Protein 6GEH (pdb70)

Organism: Shewanella frigidimarina (strain NCIMB 400) (NCBI:txid318167)

B-factor: mean 19.92, std 8.51, range [7.96, 66.81]

Secondary structure (DSSP, 8-state):
---EEEEEEEEEEEETTEEEEEEE-GGGTTS-TT-TT-EEEEEEPPTT--------SSTTSPEEEEEEEEEEETTTTEEEEEEE-SS--SHHHHHHHH--TT-EEEEE-PPPP----SS-SEEEEEEETTTHHHHHHHHTTS-TT-EEEEEEEES-GGGGGGSPP-SSPEEEEEE--TTS-HHHHHHHHHHHHHHT-SPPTT-EEEEEEEHHHHHHHHHIIIIIS---GGGEEEEEEEBTTB-HHHHHHHHHHS--

Solvent-accessible surface area: 13125 Å² total; per-residue (Å²): 109,88,52,18,86,1,98,0,38,71,32,76,100,29,4,80,63,0,33,43,1,18,1,8,23,160,92,0,78,119,8,46,59,107,43,83,7,3,76,0,71,0,15,2,15,87,113,91,100,114,104,46,67,117,65,155,112,48,136,104,24,19,42,93,29,56,35,13,1,53,93,14,41,84,127,167,13,70,0,11,1,14,2,18,6,72,73,108,122,17,41,4,3,60,41,0,96,142,3,92,94,48,50,75,6,4,2,24,14,30,12,117,90,123,33,11,123,63,88,55,54,17,1,4,0,0,0,10,7,52,0,1,9,1,0,5,8,0,3,114,149,15,39,67,89,0,100,20,41,3,0,0,3,0,17,14,131,111,0,44,91,12,20,36,164,26,101,100,12,121,59,11,64,31,36,32,76,145,88,36,66,38,126,91,12,32,70,47,2,46,90,41,0,117,133,29,31,135,19,70,82,79,3,8,0,2,0,0,0,4,5,48,3,0,129,30,0,41,87,29,0,51,106,119,31,145,7,70,115,107,9,22,12,10,38,2,70,90,68,82,161,36,71,48,79,62,9,20,136,67,64,138,170,130,98,67

InterPro domains:
  IPR007037 SIP-like, Rossmann fold domain [PF04954] (129-248)
  IPR013113 Siderophore-interacting, FAD-binding [PF08021] (18-119)
  IPR017927 FAD-binding domain, ferredoxin reductase-type [PS51384] (9-127)
  IPR017938 Riboflavin synthase-like beta-barrel [SSF63380] (16-119)
  IPR039261 Ferredoxin-NADP reductase (FNR), nucleotide-binding domain [G3DSA:3.40.50.80] (123-263)
  IPR039374 Siderophore-interacting protein [PTHR30157] (14-250)

CATH classification: 2.40.30.10

Foldseek 3Di:
DDKFKWFFADWDDLDPFKIKTKTADPRLLPPDQLFQLFKKKWFFDDPPDQDADDDDDDDRHTDIAIWGFLHQDNVGSMTMTMATEDPDDDRPNVCRVPDDGGRMIIIGDRDDDQDADQEDAAEEEEEEPRRLRNVQSNQVRHDLNHAEEYEYEYQDPSCVVSHDDHNHYYYDYDHDDPVQDPVNVLVVVVVVVVVCPAGDQQYAYEAEEAPVSQVSVLCCCCPVNNHDPNRYRYDHNHYPPDDPVRVVVVCVVPND

Nearest PDB structures (foldseek):
  6geh-assembly1_A  TM=1.004E+00  e=3.398E-58  Shewanella frigidimarina NCIMB 400
  7xlz-assembly1_A  TM=9.286E-01  e=4.380E-24  Vibrio anguillarum 775
  7xlz-assembly2_B  TM=9.114E-01  e=1.091E-23  Vibrio anguillarum 775
  2gpj-assembly1_A  TM=8.881E-01  e=5.691E-22  Shewanella putrefaciens CN-32
  8c4l-assembly1_B  TM=8.733E-01  e=1.334E-21  Shewanella bicestrii

Structure (mmCIF, N/CA/C/O backbone):
data_6GEH
#
_entry.id   6GEH
#
_cell.length_a   38.098
_cell.length_b   77.753
_cell.length_c   44.917
_cell.angle_alpha   90.00
_cell.angle_beta   109.64
_cell.angle_gamma   90.00
#
_symmetry.space_group_name_H-M   'P 1 21 1'
#
loop_
_entity.id
_entity.type
_entity.pdbx_description
1 polymer 'FAD-binding 9, siderophore-interacting domain protein'
2 non-polymer 'MAGNESIUM ION'
3 non-polymer 'DIMETHYL SULFOXIDE'
4 non-polymer 'FORMIC ACID'
5 non-polymer 'SODIUM ION'
6 non-polymer GLYCEROL
7 non-polymer 'FLAVIN-ADENINE DINUCLEOTIDE'
8 water water
#
loop_
_atom_site.group_PDB
_atom_site.id
_atom_site.type_symbol
_atom_site.label_atom_id
_atom_site.label_alt_id
_atom_site.label_comp_id
_atom_site.label_asym_id
_atom_site.label_entity_id
_atom_site.label_seq_id
_atom_site.pdbx_PDB_ins_code
_atom_site.Cartn_x
_atom_site.Cartn_y
_atom_site.Cartn_z
_atom_site.occupancy
_atom_site.B_iso_or_equiv
_atom_site.auth_seq_id
_atom_site.auth_comp_id
_atom_site.auth_asym_id
_atom_site.auth_atom_id
_atom_site.pdbx_PDB_model_num
ATOM 1 N N . SER A 1 1 ? -18.723 1.511 -19.392 1.00 43.65 9 SER A N 1
ATOM 2 C CA . SER A 1 1 ? -18.361 2.254 -20.594 1.00 42.61 9 SER A CA 1
ATOM 3 C C . SER A 1 1 ? -17.716 1.334 -21.622 1.00 37.66 9 SER A C 1
ATOM 4 O O . SER A 1 1 ? -16.909 0.482 -21.262 1.00 38.64 9 SER A O 1
ATOM 11 N N . PRO A 1 2 ? -18.055 1.508 -22.911 1.00 32.66 10 PRO A N 1
ATOM 12 C CA . PRO A 1 2 ? -17.488 0.615 -23.920 1.00 26.12 10 PRO A CA 1
ATOM 13 C C . PRO A 1 2 ? -16.067 1.013 -24.232 1.00 18.47 10 PRO A C 1
ATOM 14 O O . PRO A 1 2 ? -15.777 2.196 -24.359 1.00 18.91 10 PRO A O 1
ATOM 25 N N . THR A 1 3 ? -15.191 0.034 -24.390 1.00 15.26 11 THR A N 1
ATOM 26 C CA . THR A 1 3 ? -13.864 0.305 -24.889 1.00 12.97 11 THR A CA 1
ATOM 27 C C . THR A 1 3 ? -13.994 0.809 -26.323 1.00 13.27 11 THR A C 1
ATOM 28 O O . THR A 1 3 ? -14.761 0.249 -27.115 1.00 15.40 11 THR A O 1
ATOM 39 N N A ARG A 1 4 ? -13.227 1.852 -26.643 0.55 12.66 12 ARG A N 1
ATOM 40 N N B ARG A 1 4 ? -13.263 1.874 -26.642 0.45 12.47 12 ARG A N 1
ATOM 41 C CA A ARG A 1 4 ? -13.306 2.556 -27.932 0.55 12.56 12 ARG A CA 1
ATOM 42 C CA B ARG A 1 4 ? -13.326 2.504 -27.963 0.45 11.84 12 ARG A CA 1
ATOM 43 C C A ARG A 1 4 ? -12.011 2.439 -28.714 0.55 12.13 12 ARG A C 1
ATOM 44 C C B ARG A 1 4 ? -12.026 2.264 -28.690 0.45 11.79 12 ARG A C 1
ATOM 45 O O A ARG A 1 4 ? -10.941 2.670 -28.153 0.55 12.05 12 ARG A O 1
ATOM 46 O O B ARG A 1 4 ? -10.983 2.140 -28.053 0.45 11.97 12 ARG A O 1
ATOM 87 N N . LEU A 1 5 ? -12.103 2.157 -30.016 1.00 12.69 13 LEU A N 1
ATOM 88 C CA . LEU A 1 5 ? -10.917 2.100 -30.876 1.00 13.34 13 LEU A CA 1
ATOM 89 C C . LEU A 1 5 ? -10.786 3.462 -31.546 1.00 12.90 13 LEU A C 1
ATOM 90 O O . LEU A 1 5 ? -11.707 3.914 -32.223 1.00 15.78 13 LEU A O 1
ATOM 106 N N . THR A 1 6 ? -9.645 4.105 -31.335 1.00 12.39 14 THR A N 1
ATOM 107 C CA . THR A 1 6 ? -9.351 5.410 -31.891 1.00 11.43 14 THR A CA 1
ATOM 108 C C . THR A 1 6 ? -8.088 5.329 -32.744 1.00 11.36 14 THR A C 1
ATOM 109 O O . THR A 1 6 ? -7.375 4.327 -32.731 1.00 12.77 14 THR A O 1
ATOM 120 N N A TYR A 1 7 ? -7.787 6.384 -33.477 0.39 11.63 15 TYR A N 1
ATOM 121 N N B TYR A 1 7 ? -7.832 6.415 -33.470 0.61 11.21 15 TYR A N 1
ATOM 122 C CA A TYR A 1 7 ? -6.500 6.439 -34.140 0.39 12.98 15 TYR A CA 1
ATOM 123 C CA B TYR A 1 7 ? -6.665 6.583 -34.334 0.61 12.35 15 TYR A CA 1
ATOM 124 C C A TYR A 1 7 ? -5.851 7.784 -33.931 0.39 11.94 15 TYR A C 1
ATOM 125 C C B TYR A 1 7 ? -5.867 7.808 -33.862 0.61 11.45 15 TYR A C 1
ATOM 126 O O A TYR A 1 7 ? -6.512 8.819 -33.824 0.39 11.68 15 TYR A O 1
ATOM 127 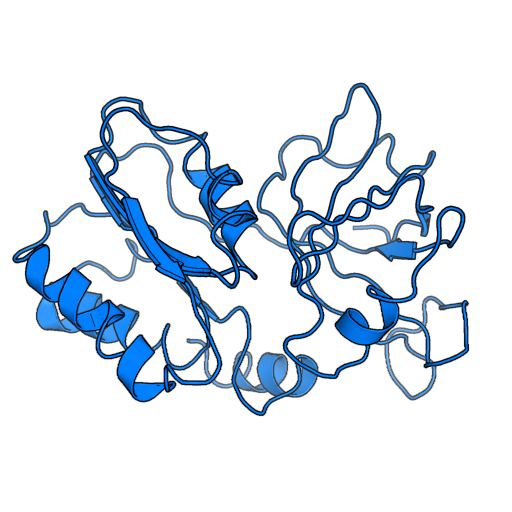O O B TYR A 1 7 ? -6.466 8.814 -33.488 0.61 11.71 15 TYR A O 1
ATOM 162 N N . ILE A 1 8 ? -4.532 7.752 -33.898 1.00 11.69 16 ILE A N 1
ATOM 163 C CA . ILE A 1 8 ? -3.759 8.954 -33.659 1.00 11.41 16 ILE A CA 1
ATOM 164 C C . ILE A 1 8 ? -3.812 9.812 -34.922 1.00 12.36 16 ILE A C 1
ATOM 165 O O . ILE A 1 8 ? -3.327 9.407 -35.985 1.00 14.20 16 ILE A O 1
ATOM 182 N N . SER A 1 9 ? -4.384 11.001 -34.815 1.00 12.66 17 SER A N 1
ATOM 183 C CA . SER A 1 9 ? -4.435 11.910 -35.953 1.00 13.13 17 SER A CA 1
ATOM 184 C C . SER A 1 9 ? -3.352 12.987 -35.880 1.00 12.61 17 SER A C 1
ATOM 185 O O . SER A 1 9 ? -3.033 13.583 -36.897 1.00 13.85 17 SER A O 1
ATOM 193 N N . ASP A 1 10 ? -2.770 13.251 -34.722 1.00 12.30 18 ASP A N 1
ATOM 194 C CA . ASP A 1 10 ? -1.657 14.196 -34.644 1.00 11.66 18 ASP A CA 1
ATOM 195 C C . ASP A 1 10 ? -0.857 13.949 -33.385 1.00 11.08 18 ASP A C 1
ATOM 196 O O . ASP A 1 10 ? -1.369 13.375 -32.419 1.00 11.24 18 ASP A O 1
ATOM 205 N N . ILE A 1 11 ? 0.391 14.387 -33.418 1.00 10.27 19 ILE A N 1
ATOM 206 C CA . ILE A 1 11 ? 1.278 14.339 -32.277 1.00 10.29 19 ILE A CA 1
ATOM 207 C C . ILE A 1 11 ? 2.057 15.636 -32.217 1.00 10.08 19 ILE A C 1
ATOM 208 O O . ILE A 1 11 ? 2.580 16.080 -33.230 1.00 10.57 19 ILE A O 1
ATOM 224 N N . ILE A 1 12 ? 2.144 16.243 -31.043 1.00 10.15 20 ILE A N 1
ATOM 225 C CA . ILE A 1 12 ? 2.854 17.493 -30.863 1.00 10.69 20 ILE A CA 1
ATOM 226 C C . ILE A 1 12 ? 3.675 17.439 -29.591 1.00 10.84 20 ILE A C 1
ATOM 227 O O . ILE A 1 12 ? 3.161 17.069 -28.537 1.00 12.27 20 ILE A O 1
ATOM 243 N N A GLU A 1 13 ? 4.940 17.833 -29.666 0.43 11.00 21 GLU A N 1
ATOM 244 N N B GLU A 1 13 ? 4.942 17.813 -29.678 0.57 11.06 21 GLU A N 1
ATOM 245 C CA A GLU A 1 13 ? 5.777 17.920 -28.471 0.43 12.37 21 GLU A CA 1
ATOM 246 C CA B GLU A 1 13 ? 5.727 17.978 -28.472 0.57 12.88 21 GLU A CA 1
ATOM 247 C C A GLU A 1 13 ? 5.525 19.248 -27.736 0.43 13.04 21 GLU A C 1
ATOM 248 C C B GLU A 1 13 ? 5.325 19.275 -27.799 0.57 12.36 21 GLU A C 1
ATOM 249 O O A GLU A 1 13 ? 5.829 20.325 -28.250 0.43 14.47 21 GLU A O 1
ATOM 250 O O B GLU A 1 13 ? 5.310 20.345 -28.417 0.57 12.09 21 GLU A O 1
ATOM 273 N N . ILE A 1 14 ? 4.969 19.167 -26.529 1.00 12.47 22 ILE A N 1
ATOM 274 C CA . ILE A 1 14 ? 4.639 20.344 -25.737 1.00 13.08 22 ILE A CA 1
ATOM 275 C C . ILE A 1 14 ? 5.864 20.861 -25.007 1.00 13.59 22 ILE A C 1
ATOM 276 O O . ILE A 1 14 ? 6.047 22.069 -24.821 1.00 13.99 22 ILE A O 1
ATOM 293 N N . SER A 1 15 ? 6.705 19.931 -24.581 1.00 12.88 23 SER A N 1
ATOM 294 C CA . SER A 1 15 ? 7.970 20.275 -23.933 1.00 13.41 23 SER A CA 1
ATOM 295 C C . SER A 1 15 ? 8.887 19.099 -24.200 1.00 13.60 23 SER A C 1
ATOM 296 O O . SER A 1 15 ? 8.457 18.067 -24.716 1.00 14.84 23 SER A O 1
ATOM 304 N N . PRO A 1 16 ? 10.152 19.212 -23.784 1.00 14.70 24 PRO A N 1
ATOM 305 C CA . PRO A 1 16 ? 11.045 18.059 -23.957 1.00 15.71 24 PRO A CA 1
ATOM 306 C C . PRO A 1 16 ? 10.631 16.831 -23.131 1.00 15.92 24 PRO A C 1
ATOM 307 O O . PRO A 1 16 ? 11.186 15.747 -23.321 1.00 17.27 24 PRO A O 1
ATOM 318 N N . TYR A 1 17 ? 9.640 16.991 -22.251 1.00 13.54 25 TYR A N 1
ATOM 319 C CA . TYR A 1 17 ? 9.186 15.907 -21.381 1.00 12.96 25 TYR A CA 1
ATOM 320 C C . TYR A 1 17 ? 7.678 15.650 -21.480 1.00 12.25 25 TYR A C 1
ATOM 321 O O . TYR A 1 17 ? 7.105 14.996 -20.587 1.00 11.91 25 TYR A O 1
ATOM 339 N N . LEU A 1 18 ? 7.011 16.157 -22.508 1.00 11.44 26 LEU A N 1
ATOM 340 C CA . LEU A 1 18 ? 5.546 16.047 -22.559 1.00 10.70 26 LEU A CA 1
ATOM 341 C C . LEU A 1 18 ? 5.128 15.968 -24.036 1.00 10.78 26 LEU A C 1
ATOM 342 O O . LEU A 1 18 ? 5.406 16.891 -24.804 1.00 12.21 26 LEU A O 1
ATOM 358 N N . ARG A 1 19 ? 4.456 14.872 -24.403 1.00 10.85 27 ARG A N 1
ATOM 359 C CA . ARG A 1 19 ? 4.049 14.611 -25.774 1.00 11.21 27 ARG A CA 1
ATOM 360 C C . ARG A 1 19 ? 2.535 14.513 -25.825 1.00 10.66 27 ARG A C 1
ATOM 361 O O . ARG A 1 19 ? 1.929 13.693 -25.131 1.00 11.28 27 ARG A O 1
ATOM 382 N N . ARG A 1 20 ? 1.919 15.368 -26.640 1.00 10.35 28 ARG A N 1
ATOM 383 C CA . ARG A 1 20 ? 0.477 15.369 -26.827 1.00 9.98 28 ARG A CA 1
ATOM 384 C C . ARG A 1 20 ? 0.097 14.472 -27.994 1.00 10.35 28 ARG A C 1
ATOM 385 O O . ARG A 1 20 ? 0.591 14.637 -29.122 1.00 11.16 28 ARG A O 1
ATOM 406 N N A LEU A 1 21 ? -0.806 13.540 -27.712 0.59 10.04 29 LEU A N 1
ATOM 407 N N B LEU A 1 21 ? -0.769 13.499 -27.721 0.41 10.25 29 LEU A N 1
ATOM 408 C CA A LEU A 1 21 ? -1.416 12.708 -28.734 0.59 10.18 29 LEU A CA 1
ATOM 409 C CA B LEU A 1 21 ? -1.388 12.697 -28.772 0.41 10.47 29 LEU A CA 1
ATOM 410 C C A LEU A 1 21 ? -2.844 13.143 -28.946 0.59 10.39 29 LEU A C 1
ATOM 411 C C B LEU A 1 21 ? -2.819 13.149 -28.953 0.41 10.25 29 LEU A C 1
ATOM 412 O O A LEU A 1 21 ? -3.597 13.292 -27.983 0.59 11.45 29 LEU A O 1
ATOM 413 O O B LEU A 1 21 ? -3.549 13.310 -27.978 0.41 10.39 29 LEU A O 1
ATOM 444 N N . VAL A 1 22 ? -3.208 13.335 -30.204 1.00 10.33 30 VAL A N 1
ATOM 445 C CA . VAL A 1 22 ? -4.574 13.670 -30.565 1.00 10.87 30 VAL A CA 1
ATOM 446 C C . VAL A 1 22 ? -5.208 12.430 -31.185 1.00 10.75 30 VAL A C 1
ATOM 447 O O . VAL A 1 22 ? -4.694 11.898 -32.169 1.00 11.62 30 VAL A O 1
ATOM 460 N N . LEU A 1 23 ? -6.294 11.962 -30.581 1.00 10.58 31 LEU A N 1
ATOM 461 C CA . LEU A 1 23 ? -6.996 10.769 -31.019 1.00 10.25 31 LEU A CA 1
ATOM 462 C C . LEU A 1 23 ? -8.270 11.158 -31.732 1.00 10.32 31 LEU A C 1
ATOM 463 O O . LEU A 1 23 ? -8.961 12.096 -31.326 1.00 11.11 31 LEU A O 1
ATOM 479 N N A SER A 1 24 ? -8.554 10.427 -32.807 0.69 12.02 32 SER A N 1
ATOM 480 N N B SER A 1 24 ? -8.608 10.402 -32.762 0.31 11.16 32 SER A N 1
ATOM 481 C CA A SER A 1 24 ? -9.699 10.690 -33.674 0.69 12.26 32 SER A CA 1
ATOM 482 C CA B SER A 1 24 ? -9.791 10.691 -33.544 0.31 11.46 32 SER A CA 1
ATOM 483 C C A SER A 1 24 ? -10.430 9.391 -33.970 0.69 11.16 32 SER A C 1
ATOM 484 C C B SER A 1 24 ? -10.502 9.394 -33.852 0.31 11.35 32 SER A C 1
ATOM 485 O O A SER A 1 24 ? -9.933 8.307 -33.677 0.69 12.06 32 SER A O 1
ATOM 486 O O B SER A 1 24 ? -10.068 8.320 -33.436 0.31 12.04 32 SER A O 1
ATOM 501 N N . GLY A 1 25 ? -11.607 9.508 -34.569 1.00 11.46 33 GLY A N 1
ATOM 502 C CA . GLY A 1 25 ? -12.308 8.349 -35.064 1.00 11.60 33 GLY A CA 1
ATOM 503 C C . GLY A 1 25 ? -13.782 8.405 -34.796 1.00 11.00 33 GLY A C 1
ATOM 504 O O . GLY A 1 25 ? -14.244 9.097 -33.890 1.00 11.06 33 GLY A O 1
ATOM 509 N N A GLU A 1 26 ? -14.531 7.646 -35.586 0.44 10.88 34 GLU A N 1
ATOM 510 N N B GLU A 1 26 ? -14.541 7.654 -35.585 0.56 10.38 34 GLU A N 1
ATOM 511 C CA A GLU A 1 26 ? -15.969 7.583 -35.419 0.44 11.42 34 GLU A CA 1
ATOM 512 C CA B GLU A 1 26 ? -15.982 7.631 -35.422 0.56 11.23 34 GLU A CA 1
ATOM 513 C C A GLU A 1 26 ? -16.354 7.199 -34.009 0.44 11.18 34 GLU A C 1
ATOM 514 C C B GLU A 1 26 ? -16.409 7.117 -34.052 0.56 11.42 34 GLU A C 1
ATOM 515 O O A GLU A 1 26 ? -17.363 7.683 -33.494 0.44 11.16 34 GLU A O 1
ATOM 516 O O B GLU A 1 26 ? -17.507 7.436 -33.601 0.56 12.19 34 GLU A O 1
ATOM 539 N N . GLN A 1 27 ? -15.557 6.331 -33.391 1.00 11.70 35 GLN A N 1
ATOM 540 C CA . GLN A 1 27 ? -15.867 5.819 -32.062 1.00 13.65 35 GLN A CA 1
ATOM 541 C C . GLN A 1 27 ? -15.836 6.896 -30.986 1.00 12.71 35 GLN A C 1
ATOM 542 O O . GLN A 1 27 ? -16.316 6.671 -29.886 1.00 15.13 35 GLN A O 1
ATOM 556 N N . LEU A 1 28 ? -15.264 8.052 -31.296 1.00 10.75 36 LEU A N 1
ATOM 557 C CA . LEU A 1 28 ? -15.298 9.170 -30.370 1.00 10.22 36 LEU A CA 1
ATOM 558 C C . LEU A 1 28 ? -16.485 10.100 -30.567 1.00 10.87 36 LEU A C 1
ATOM 559 O O . LEU A 1 28 ? -16.661 11.024 -29.773 1.00 11.77 36 LEU A O 1
ATOM 575 N N . ALA A 1 29 ? -17.299 9.857 -31.592 1.00 11.60 37 ALA A N 1
ATOM 576 C CA . ALA A 1 29 ? -18.367 10.795 -31.908 1.00 13.87 37 ALA A CA 1
ATOM 577 C C . ALA A 1 29 ? -19.318 10.973 -30.746 1.00 14.79 37 ALA A C 1
ATOM 578 O O . ALA A 1 29 ? -19.824 12.073 -30.532 1.00 17.74 37 ALA A O 1
ATOM 585 N N . ASN A 1 30 ? -19.566 9.900 -30.001 1.00 13.95 38 ASN A N 1
ATOM 586 C CA . ASN A 1 30 ? -20.468 9.986 -28.849 1.00 14.79 38 ASN A CA 1
ATOM 587 C C . ASN A 1 30 ? -19.735 9.974 -27.502 1.00 14.80 38 ASN A C 1
ATOM 588 O O . ASN A 1 30 ? -20.321 9.662 -26.462 1.00 16.81 38 ASN A O 1
ATOM 599 N N . PHE A 1 31 ? -18.462 10.342 -27.513 1.00 13.75 39 PHE A N 1
ATOM 600 C CA . PHE A 1 31 ? -17.714 10.436 -26.270 1.00 14.43 39 PHE A CA 1
ATOM 601 C C . PHE A 1 31 ? -18.343 11.529 -25.403 1.00 15.95 39 PHE A C 1
ATOM 602 O O . PHE A 1 31 ? -18.782 12.539 -25.917 1.00 17.26 39 PHE A O 1
ATOM 619 N N . PRO A 1 32 ? -18.404 11.328 -24.080 1.00 15.74 40 PRO A N 1
ATOM 620 C CA . PRO A 1 32 ? -19.057 12.349 -23.242 1.00 17.36 40 PRO A CA 1
ATOM 621 C C . PRO A 1 32 ? -18.387 13.734 -23.356 1.00 19.95 40 PRO A C 1
ATOM 622 O O . PRO A 1 32 ? -17.173 13.818 -23.384 1.00 19.91 40 PRO A O 1
ATOM 633 N N . ALA A 1 33 ? -19.161 14.816 -23.434 1.00 22.11 41 ALA A N 1
ATOM 634 C CA . ALA A 1 33 ? -18.583 16.129 -23.746 1.00 22.84 41 ALA A CA 1
ATOM 635 C C . ALA A 1 33 ? -18.205 16.978 -22.522 1.00 23.18 41 ALA A C 1
ATOM 636 O O . ALA A 1 33 ? -17.700 18.098 -22.669 1.00 27.11 41 ALA A O 1
ATOM 643 N N . ASP A 1 34 ? -18.435 16.446 -21.325 1.00 18.86 42 ASP A N 1
ATOM 644 C CA . ASP A 1 34 ? -18.261 17.197 -20.094 1.00 18.71 42 ASP A CA 1
ATOM 645 C C . ASP A 1 34 ? -17.163 16.647 -19.174 1.00 17.27 42 ASP A C 1
ATOM 646 O O . ASP A 1 34 ? -17.234 16.848 -17.968 1.00 19.03 42 ASP A O 1
ATOM 655 N N . GLN A 1 35 ? -16.145 15.994 -19.736 1.00 15.69 43 GLN A N 1
ATOM 656 C CA . GLN A 1 35 ? -15.185 15.222 -18.940 1.00 15.53 43 GLN A CA 1
ATOM 657 C C . GLN A 1 35 ? -13.717 15.700 -18.989 1.00 15.71 43 GLN A C 1
ATOM 658 O O . GLN A 1 35 ? -12.797 14.953 -18.691 1.00 14.48 43 GLN A O 1
ATOM 672 N N A GLN A 1 36 ? -13.519 16.970 -19.310 0.55 16.16 44 GLN A N 1
ATOM 673 N N B GLN A 1 36 ? -13.473 16.945 -19.362 0.45 15.91 44 GLN A N 1
ATOM 674 C CA A GLN A 1 36 ? -12.201 17.578 -19.193 0.55 16.05 44 GLN A CA 1
ATOM 675 C CA B GLN A 1 36 ? -12.091 17.409 -19.370 0.45 15.53 44 GLN A CA 1
ATOM 676 C C A GLN A 1 36 ? -11.623 17.313 -17.796 0.55 13.17 44 GLN A C 1
ATOM 677 C C B GLN A 1 36 ? -11.547 17.462 -17.919 0.45 14.50 44 GLN A C 1
ATOM 678 O O A GLN A 1 36 ? -12.321 17.491 -16.799 0.55 11.48 44 GLN A O 1
ATOM 679 O O B GLN A 1 36 ? -12.201 17.984 -17.019 0.45 15.12 44 GLN A O 1
ATOM 706 N N . GLY A 1 37 ? -10.370 16.862 -17.723 1.00 12.51 45 GLY A N 1
ATOM 707 C CA . GLY A 1 37 ? -9.753 16.612 -16.421 1.00 12.64 45 GLY A CA 1
ATOM 708 C C . GLY A 1 37 ? -10.036 15.226 -15.856 1.00 11.12 45 GLY A C 1
ATOM 709 O O . GLY A 1 37 ? -9.370 14.801 -14.925 1.00 12.71 45 GLY A O 1
ATOM 714 N N . ALA A 1 38 ? -11.039 14.528 -16.413 1.00 11.24 46 ALA A N 1
ATOM 715 C CA . ALA A 1 38 ? -11.265 13.120 -16.079 1.00 10.70 46 ALA A CA 1
ATOM 716 C C . ALA A 1 38 ? -10.172 12.283 -16.734 1.00 9.69 46 ALA A C 1
ATOM 717 O O . ALA A 1 38 ? -9.432 12.777 -17.587 1.00 11.29 46 ALA A O 1
ATOM 724 N N . TYR A 1 39 ? -10.092 11.012 -16.362 1.00 11.09 47 TYR A N 1
ATOM 725 C CA . TYR A 1 39 ? -9.097 10.142 -16.945 1.00 11.16 47 TYR A CA 1
ATOM 726 C C . TYR A 1 39 ? -9.739 9.047 -17.768 1.00 10.24 47 TYR A C 1
ATOM 727 O O . TYR A 1 39 ? -10.890 8.667 -17.551 1.00 11.62 47 TYR A O 1
ATOM 745 N N . VAL A 1 40 ? -8.953 8.554 -18.719 1.00 9.85 48 VAL A N 1
ATOM 746 C CA . VAL A 1 40 ? -9.245 7.329 -19.433 1.00 10.36 48 VAL A CA 1
ATOM 747 C C . VAL A 1 40 ? -8.140 6.312 -19.182 1.00 10.03 48 VAL A C 1
ATOM 748 O O . VAL A 1 40 ? -7.014 6.668 -18.818 1.00 11.25 48 VAL A O 1
ATOM 761 N N A LYS A 1 41 ? -8.479 5.040 -19.362 0.91 11.33 49 LYS A N 1
ATOM 762 N N B LYS A 1 41 ? -8.467 5.042 -19.413 0.09 10.75 49 LYS A N 1
ATOM 763 C CA A LYS A 1 41 ? -7.479 3.977 -19.372 0.91 12.33 49 LYS A CA 1
ATOM 764 C CA B LYS A 1 41 ? -7.493 3.955 -19.354 0.09 11.43 49 LYS A CA 1
ATOM 765 C C A LYS A 1 41 ? -7.062 3.719 -20.807 0.91 12.48 49 LYS A C 1
ATOM 766 C C B LYS A 1 41 ? -7.036 3.565 -20.757 0.09 11.41 49 LYS A C 1
ATOM 767 O O A LYS A 1 41 ? -7.904 3.496 -21.675 0.91 13.60 49 LYS A O 1
ATOM 768 O O B LYS A 1 41 ? -7.806 3.003 -21.534 0.09 11.36 49 LYS A O 1
ATOM 805 N N . VAL A 1 42 ? -5.773 3.839 -21.062 1.00 11.79 50 VAL A N 1
ATOM 806 C CA . VAL A 1 42 ? -5.222 3.572 -22.376 1.00 11.09 50 VAL A CA 1
ATOM 807 C C . VAL A 1 42 ? -4.635 2.163 -22.377 1.00 10.77 50 VAL A C 1
ATOM 808 O O . VAL A 1 42 ? -3.839 1.835 -21.496 1.00 11.93 50 VAL A O 1
ATOM 821 N N . LEU A 1 43 ? -5.062 1.335 -23.330 1.00 11.44 51 LEU A N 1
ATOM 822 C CA . LEU A 1 43 ? -4.495 0.013 -23.484 1.00 11.71 51 LEU A CA 1
ATOM 823 C C . LEU A 1 43 ? -3.183 0.140 -24.239 1.00 11.79 51 LEU A C 1
ATOM 824 O O . LEU A 1 43 ? -3.130 0.781 -25.281 1.00 13.12 51 LEU A O 1
ATOM 840 N N . ILE A 1 44 ? -2.139 -0.491 -23.724 1.00 13.11 52 ILE A N 1
ATOM 841 C CA . ILE A 1 44 ? -0.796 -0.398 -24.283 1.00 12.78 52 ILE A CA 1
ATOM 842 C C . ILE A 1 44 ? -0.408 -1.764 -24.811 1.00 13.45 52 ILE A C 1
ATOM 843 O O . ILE A 1 44 ? -0.491 -2.733 -24.081 1.00 15.09 52 ILE A O 1
ATOM 859 N N . PRO A 1 45 ? 0.014 -1.853 -26.078 1.00 13.94 53 PRO A N 1
ATOM 860 C CA . PRO A 1 45 ? 0.433 -3.163 -26.592 1.00 15.25 53 PRO A CA 1
ATOM 861 C C . PRO A 1 45 ? 1.740 -3.631 -25.958 1.00 16.75 53 PRO A C 1
ATOM 862 O O . PRO A 1 45 ? 2.498 -2.829 -25.401 1.00 17.01 53 PRO A O 1
ATOM 873 N N A GLN A 1 46 ? 2.008 -4.927 -26.039 0.52 17.35 54 GLN A N 1
ATOM 874 N N B GLN A 1 46 ? 2.006 -4.928 -26.039 0.48 17.59 54 GLN A N 1
ATOM 875 C CA A GLN A 1 46 ? 3.314 -5.432 -25.640 0.52 19.43 54 GLN A CA 1
ATOM 876 C CA B GLN A 1 46 ? 3.318 -5.432 -25.663 0.48 19.91 54 GLN A CA 1
ATOM 877 C C A GLN A 1 46 ? 4.391 -4.750 -26.485 0.52 21.06 54 GLN A C 1
ATOM 878 C C B GLN A 1 46 ? 4.380 -4.694 -26.477 0.48 21.75 54 GLN A C 1
ATOM 879 O O A GLN A 1 46 ? 4.153 -4.445 -27.653 0.52 22.08 54 GLN A O 1
ATOM 880 O O B GLN A 1 46 ? 4.117 -4.291 -27.611 0.48 22.71 54 GLN A O 1
ATOM 907 N N . PRO A 1 47 ? 5.578 -4.496 -25.901 1.00 24.29 55 PRO A N 1
ATOM 908 C CA . PRO A 1 47 ? 6.646 -3.815 -26.641 1.00 28.44 55 PRO A CA 1
ATOM 909 C C . PRO A 1 47 ? 6.923 -4.458 -27.997 1.00 31.06 55 PRO A C 1
ATOM 910 O O . PRO A 1 47 ? 7.091 -5.674 -28.096 1.00 31.53 55 PRO A O 1
ATOM 921 N N . GLY A 1 48 ? 6.920 -3.641 -29.043 1.00 32.42 56 GLY A N 1
ATOM 922 C CA . GLY A 1 48 ? 7.198 -4.125 -30.381 1.00 33.41 56 GLY A CA 1
ATOM 923 C C . GLY A 1 48 ? 5.992 -4.743 -31.064 1.00 33.12 56 GLY A C 1
ATOM 924 O O . GLY A 1 48 ? 6.095 -5.178 -32.210 1.00 34.10 56 GLY A O 1
ATOM 928 N N . GLU A 1 49 ? 4.859 -4.797 -30.360 1.00 31.95 57 GLU A N 1
ATOM 929 C CA . GLU A 1 49 ? 3.598 -5.223 -30.959 1.00 31.79 57 GLU A CA 1
ATOM 930 C C . GLU A 1 49 ? 2.722 -4.002 -31.122 1.00 28.40 57 GLU A C 1
ATOM 931 O O . GLU A 1 49 ? 3.002 -2.948 -30.542 1.00 27.66 57 GLU A O 1
ATOM 943 N N . THR A 1 50 ? 1.665 -4.141 -31.916 1.00 26.33 58 THR A N 1
ATOM 944 C CA . THR A 1 50 ? 0.757 -3.030 -32.161 1.00 25.55 58 THR A CA 1
ATOM 945 C C . THR A 1 50 ? -0.682 -3.340 -31.767 1.00 23.16 58 THR A C 1
ATOM 946 O O . THR A 1 50 ? -1.466 -2.421 -31.588 1.00 23.55 58 THR A O 1
ATOM 957 N N . THR A 1 51 ? -1.036 -4.611 -31.595 1.00 20.82 59 THR A N 1
ATOM 958 C CA . THR A 1 51 ? -2.431 -4.971 -31.353 1.00 20.27 59 THR A CA 1
ATOM 959 C C . THR A 1 51 ? -2.708 -5.116 -29.864 1.00 15.82 59 THR A C 1
ATOM 960 O O . THR A 1 51 ? -1.792 -5.374 -29.080 1.00 18.03 59 THR A O 1
ATOM 971 N N . VAL A 1 52 ? -3.974 -4.949 -29.493 1.00 13.48 60 VAL A N 1
ATOM 972 C CA . VAL A 1 52 ? -4.462 -5.301 -28.172 1.00 12.90 60 VAL A CA 1
ATOM 973 C C . VAL A 1 52 ? -5.807 -6.000 -28.353 1.00 12.59 60 VAL A C 1
ATOM 974 O O . VAL A 1 52 ? -6.479 -5.808 -29.375 1.00 13.80 60 VAL A O 1
ATOM 987 N N . ASN A 1 53 ? -6.213 -6.783 -27.361 1.00 12.43 61 ASN A N 1
ATOM 988 C CA . ASN A 1 53 ? -7.486 -7.468 -27.411 1.00 11.82 61 ASN A CA 1
ATOM 989 C C . ASN A 1 53 ? -8.336 -7.096 -26.196 1.00 11.90 61 ASN A C 1
ATOM 990 O O . ASN A 1 53 ? -7.945 -6.252 -25.398 1.00 12.89 61 ASN A O 1
ATOM 1001 N N . MET A 1 54 ? -9.513 -7.707 -26.091 1.00 11.17 62 MET A N 1
ATOM 1002 C CA . MET A 1 54 ? -10.476 -7.393 -25.033 1.00 12.36 62 MET A CA 1
ATOM 1003 C C . MET A 1 54 ? -10.357 -8.312 -23.812 1.00 11.84 62 MET A C 1
ATOM 1004 O O . MET A 1 54 ? -11.196 -8.241 -22.897 1.00 12.89 62 MET A O 1
ATOM 1018 N N . THR A 1 55 ? -9.335 -9.163 -23.765 1.00 11.56 63 THR A N 1
ATOM 1019 C CA . THR A 1 55 ? -9.156 -10.050 -22.627 1.00 11.55 63 THR A CA 1
ATOM 1020 C C . THR A 1 55 ? -8.961 -9.228 -21.349 1.00 13.24 63 THR A C 1
ATOM 1021 O O . THR A 1 55 ? -8.252 -8.217 -21.338 1.00 13.34 63 THR A O 1
ATOM 1032 N N . LEU A 1 56 ? -9.593 -9.663 -20.264 1.00 14.14 64 LEU A N 1
ATOM 1033 C CA . LEU A 1 56 ? -9.579 -8.880 -19.024 1.00 15.21 64 LEU A CA 1
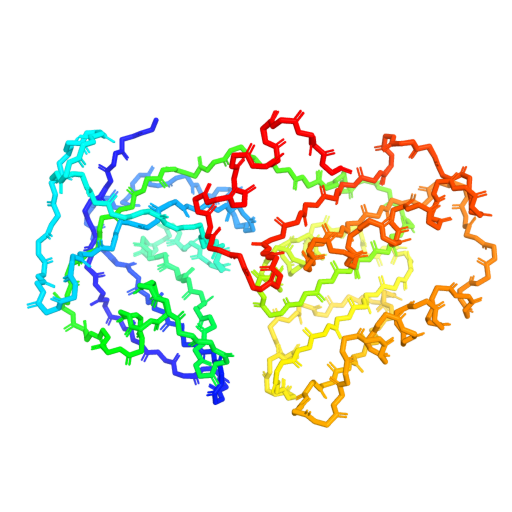ATOM 1034 C C . LEU A 1 56 ? -8.380 -9.147 -18.136 1.00 17.59 64 LEU A C 1
ATOM 1035 O O . LEU A 1 56 ? -7.827 -8.220 -17.540 1.00 19.52 64 LEU A O 1
ATOM 1051 N N . THR A 1 57 ? -7.994 -10.412 -18.029 1.00 18.51 65 THR A N 1
ATOM 1052 C CA . THR A 1 57 ? -6.959 -10.811 -17.075 1.00 19.70 65 THR A CA 1
ATOM 1053 C C . THR A 1 57 ? -6.077 -11.875 -17.695 1.00 19.29 65 THR A C 1
ATOM 1054 O O . THR A 1 57 ? -6.417 -12.462 -18.718 1.00 20.02 65 THR A O 1
ATOM 1065 N N . GLY A 1 58 ? -4.943 -12.134 -17.063 1.00 19.54 66 GLY A N 1
ATOM 1066 C CA . GLY A 1 58 ? -4.064 -13.183 -17.520 1.00 18.88 66 GLY A CA 1
ATOM 1067 C C . GLY A 1 58 ? -3.074 -12.669 -18.542 1.00 17.92 66 GLY A C 1
ATOM 1068 O O . GLY A 1 58 ? -3.069 -11.485 -18.872 1.00 19.54 66 GLY A O 1
ATOM 1072 N N . PRO A 1 59 ? -2.226 -13.563 -19.049 1.00 17.34 67 PRO A N 1
ATOM 1073 C CA . PRO A 1 59 ? -1.077 -13.154 -19.863 1.00 18.73 67 PRO A CA 1
ATOM 1074 C C . PRO A 1 59 ? -1.419 -12.485 -21.185 1.00 18.38 67 PRO A C 1
ATOM 1075 O O . PRO A 1 59 ? -0.569 -11.801 -21.763 1.00 18.98 67 PRO A O 1
ATOM 1086 N N . ASN A 1 60 ? -2.644 -12.647 -21.654 1.00 15.42 68 ASN A N 1
ATOM 1087 C CA . ASN A 1 60 ? -3.013 -12.030 -22.923 1.00 15.05 68 ASN A CA 1
ATOM 1088 C C . ASN A 1 60 ? -3.792 -10.730 -22.823 1.00 14.31 68 ASN A C 1
ATOM 1089 O O . ASN A 1 60 ? -4.115 -10.131 -23.846 1.00 14.41 68 ASN A O 1
ATOM 1100 N N . ALA A 1 61 ? -4.056 -10.277 -21.602 1.00 14.33 69 ALA A N 1
ATOM 1101 C CA . ALA A 1 61 ? -4.665 -8.969 -21.391 1.00 14.86 69 ALA A CA 1
ATOM 1102 C C . ALA A 1 61 ? -3.657 -7.845 -21.627 1.00 14.59 69 ALA A C 1
ATOM 1103 O O . ALA A 1 61 ? -2.471 -7.967 -21.328 1.00 16.85 69 ALA A O 1
ATOM 1110 N N . ALA A 1 62 ? -4.145 -6.737 -22.171 1.00 14.43 70 ALA A N 1
ATOM 1111 C CA . ALA A 1 62 ? -3.290 -5.588 -22.412 1.00 14.54 70 ALA A CA 1
ATOM 1112 C C . ALA A 1 62 ? -2.998 -4.841 -21.105 1.00 13.20 70 ALA A C 1
ATOM 1113 O O . ALA A 1 62 ? -3.850 -4.717 -20.239 1.00 14.27 70 ALA A O 1
ATOM 1120 N N . ILE A 1 63 ? -1.780 -4.336 -20.999 1.00 13.68 71 ILE A N 1
ATOM 1121 C CA . ILE A 1 63 ? -1.415 -3.334 -20.009 1.00 14.45 71 ILE A CA 1
ATOM 1122 C C . ILE A 1 63 ? -2.354 -2.131 -20.143 1.00 13.39 71 ILE A C 1
ATOM 1123 O O . ILE A 1 63 ? -2.707 -1.747 -21.266 1.00 13.49 71 ILE A O 1
ATOM 1139 N N A LYS A 1 64 ? -2.754 -1.547 -19.015 0.57 12.93 72 LYS A N 1
ATOM 1140 N N B LYS A 1 64 ? -2.758 -1.556 -19.010 0.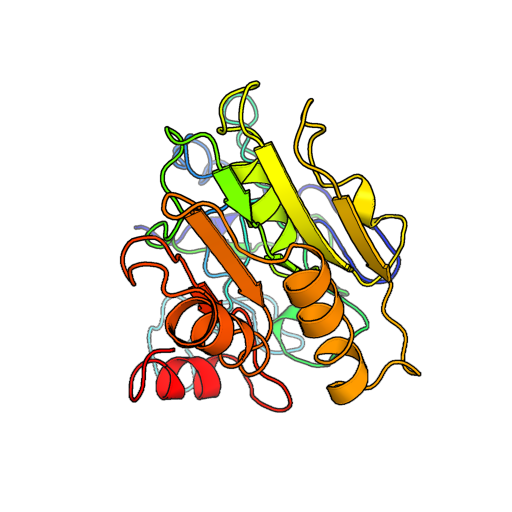43 12.81 72 LYS A N 1
ATOM 1141 C CA A LYS A 1 64 ? -3.592 -0.344 -19.009 0.57 14.58 72 LYS A CA 1
ATOM 1142 C CA B LYS A 1 64 ? -3.606 -0.359 -18.983 0.43 13.76 72 LYS A CA 1
ATOM 1143 C C A LYS A 1 64 ? -2.973 0.704 -18.099 0.57 13.55 72 LYS A C 1
ATOM 1144 C C B LYS A 1 64 ? -2.975 0.704 -18.090 0.43 13.12 72 LYS A C 1
ATOM 1145 O O A LYS A 1 64 ? -2.434 0.376 -17.041 0.57 14.68 72 LYS A O 1
ATOM 1146 O O B LYS A 1 64 ? -2.425 0.386 -17.036 0.43 14.08 72 LYS A O 1
ATOM 1183 N N . ARG A 1 65 ? -3.066 1.964 -18.512 1.00 12.21 73 ARG A N 1
ATOM 1184 C CA . ARG A 1 65 ? -2.562 3.074 -17.726 1.00 12.30 73 ARG A CA 1
ATOM 1185 C C . ARG A 1 65 ? -3.498 4.272 -17.843 1.00 11.39 73 ARG A C 1
ATOM 1186 O O . ARG A 1 65 ? -4.111 4.490 -18.875 1.00 12.55 73 ARG A O 1
ATOM 1208 N N . SER A 1 66 ? -3.556 5.074 -16.790 1.00 10.52 74 SER A N 1
ATOM 1209 C CA . SER A 1 66 ? -4.472 6.224 -16.731 1.00 10.81 74 SER A CA 1
ATOM 1210 C C . SER A 1 66 ? -3.833 7.497 -17.264 1.00 9.20 74 SER A C 1
ATOM 1211 O O . SER A 1 66 ? -2.711 7.841 -16.878 1.00 10.19 74 SER A O 1
ATOM 1219 N N . TYR A 1 67 ? -4.575 8.191 -18.137 1.00 9.63 75 TYR A N 1
ATOM 1220 C CA . TYR A 1 67 ? -4.166 9.469 -18.703 1.00 9.33 75 TYR A CA 1
ATOM 1221 C C . TYR A 1 67 ? -5.344 10.431 -18.683 1.00 8.46 75 TYR A C 1
ATOM 1222 O O . TYR A 1 67 ? -6.497 10.029 -18.834 1.00 9.19 75 TYR A O 1
ATOM 1240 N N . THR A 1 68 ? -5.043 11.710 -18.506 1.00 8.62 76 THR A N 1
ATOM 1241 C CA . THR A 1 68 ? -6.041 12.755 -18.332 1.00 7.96 76 THR A CA 1
ATOM 1242 C C . THR A 1 68 ? -6.492 13.364 -19.653 1.00 8.54 76 THR A C 1
ATOM 1243 O O . THR A 1 68 ? -5.684 13.656 -20.528 1.00 8.50 76 THR A O 1
ATOM 1254 N N . ILE A 1 69 ? -7.798 13.558 -19.787 1.00 8.53 77 ILE A N 1
ATOM 1255 C CA . ILE A 1 69 ? -8.327 14.250 -20.939 1.00 9.37 77 ILE A CA 1
ATOM 1256 C C . ILE A 1 69 ? -7.931 15.729 -20.890 1.00 9.86 77 ILE A C 1
ATOM 1257 O O . ILE A 1 69 ? -8.388 16.471 -20.024 1.00 10.49 77 ILE A O 1
ATOM 1273 N N A ARG A 1 70 ? -7.100 16.128 -21.861 0.63 10.15 78 ARG A N 1
ATOM 1274 N N B ARG A 1 70 ? -7.073 16.190 -21.794 0.37 11.02 78 ARG A N 1
ATOM 1275 C CA A ARG A 1 70 ? -6.656 17.510 -22.038 0.63 10.62 78 ARG A CA 1
ATOM 1276 C CA B ARG A 1 70 ? -6.854 17.627 -21.833 0.37 12.59 78 ARG A CA 1
ATOM 1277 C C A ARG A 1 70 ? -7.732 18.354 -22.705 0.63 10.89 78 ARG A C 1
ATOM 1278 C C B ARG A 1 70 ? -8.001 18.290 -22.554 0.37 12.65 78 ARG A C 1
ATOM 1279 O O A ARG A 1 70 ? -7.970 19.491 -22.312 0.63 11.50 78 ARG A O 1
ATOM 1280 O O B ARG A 1 70 ? -8.596 19.225 -22.027 0.37 13.37 78 ARG A O 1
ATOM 1321 N N . GLU A 1 71 ? -8.342 17.783 -23.734 1.00 10.64 79 GLU A N 1
ATOM 1322 C CA . GLU A 1 71 ? -9.381 18.424 -24.508 1.00 12.65 79 GLU A CA 1
ATOM 1323 C C . GLU A 1 71 ? -10.203 17.373 -25.213 1.00 11.36 79 GLU A C 1
ATOM 1324 O O . GLU A 1 71 ? -9.657 16.393 -25.727 1.00 11.78 79 GLU A O 1
ATOM 1336 N N . PHE A 1 72 ? -11.521 17.550 -25.201 1.00 13.57 80 PHE A N 1
ATOM 1337 C CA . PHE A 1 72 ? -12.370 16.806 -26.088 1.00 12.18 80 PHE A CA 1
ATOM 1338 C C . PHE A 1 72 ? -13.245 17.819 -26.718 1.00 15.57 80 PHE A C 1
ATOM 1339 O O . PHE A 1 72 ? -14.066 18.463 -26.061 1.00 17.35 80 PHE A O 1
ATOM 1356 N N A ASP A 1 73 ? -13.045 17.924 -28.013 0.71 16.97 81 ASP A N 1
ATOM 1357 N N B ASP A 1 73 ? -13.048 18.035 -28.012 0.29 16.85 81 ASP A N 1
ATOM 1358 C CA A ASP A 1 73 ? -13.767 18.854 -28.836 0.71 18.68 81 ASP A CA 1
ATOM 1359 C CA B ASP A 1 73 ? -13.846 19.019 -28.746 0.29 18.01 81 ASP A CA 1
ATOM 1360 C C A ASP A 1 73 ? -14.939 18.065 -29.437 0.71 18.86 81 ASP A C 1
ATOM 1361 C C B ASP A 1 73 ? -14.952 18.289 -29.513 0.29 18.05 81 ASP A C 1
ATOM 1362 O O A ASP A 1 73 ? -14.705 17.153 -30.236 0.71 16.87 81 ASP A O 1
ATOM 1363 O O B ASP A 1 73 ? -14.690 17.656 -30.532 0.29 16.79 81 ASP A O 1
ATOM 1380 N N . PRO A 1 74 ? -16.197 18.359 -29.014 1.00 18.93 82 PRO A N 1
ATOM 1381 C CA . PRO A 1 74 ? -17.319 17.584 -29.576 1.00 19.47 82 PRO A CA 1
ATOM 1382 C C . PRO A 1 74 ? -17.685 17.978 -30.985 1.00 19.52 82 PRO A C 1
ATOM 1383 O O . PRO A 1 74 ? -18.252 17.165 -31.714 1.00 18.62 82 PRO A O 1
ATOM 1394 N N . VAL A 1 75 ? -17.366 19.209 -31.369 1.00 20.20 83 VAL A N 1
ATOM 1395 C CA . VAL A 1 75 ? -17.578 19.640 -32.746 1.00 20.68 83 VAL A CA 1
ATOM 1396 C C . VAL A 1 75 ? -16.665 18.793 -33.617 1.00 20.79 83 VAL A C 1
ATOM 1397 O O . VAL A 1 75 ? -17.060 18.360 -34.700 1.00 19.90 83 VAL A O 1
ATOM 1410 N N A ARG A 1 76 ? -15.448 18.536 -33.146 0.66 22.02 84 ARG A N 1
ATOM 1411 N N B ARG A 1 76 ? -15.475 18.530 -33.085 0.34 21.32 84 ARG A N 1
ATOM 1412 C CA A ARG A 1 76 ? -14.448 17.866 -33.970 0.66 21.88 84 ARG A CA 1
ATOM 1413 C CA B ARG A 1 76 ? -14.372 17.939 -33.818 0.34 20.92 84 ARG A CA 1
ATOM 1414 C C A ARG A 1 76 ? -14.285 16.382 -33.634 0.66 20.92 84 ARG A C 1
ATOM 1415 C C B ARG A 1 76 ? -14.261 16.429 -33.602 0.34 19.26 84 ARG A C 1
ATOM 1416 O O A ARG A 1 76 ? -13.686 15.629 -34.410 0.66 24.18 84 ARG A O 1
ATOM 1417 O O B ARG A 1 76 ? -13.669 15.713 -34.411 0.34 19.51 84 ARG A O 1
ATOM 1458 N N . GLY A 1 77 ? -14.796 15.961 -32.481 1.00 18.45 85 GLY A N 1
ATOM 1459 C CA . GLY A 1 77 ? -14.642 14.580 -32.059 1.00 17.80 85 GLY A CA 1
ATOM 1460 C C . GLY A 1 77 ? -13.203 14.122 -31.859 1.00 16.80 85 GLY A C 1
ATOM 1461 O O . GLY A 1 77 ? -12.837 13.009 -32.228 1.00 16.94 85 GLY A O 1
ATOM 1465 N N . GLN A 1 78 ? -12.377 14.977 -31.284 1.00 14.78 86 GLN A N 1
ATOM 1466 C CA . GLN A 1 78 ? -10.976 14.657 -31.103 1.00 14.66 86 GLN A CA 1
ATOM 1467 C C . GLN A 1 78 ? -10.632 14.745 -29.645 1.00 13.78 86 GLN A C 1
ATOM 1468 O O . GLN A 1 78 ? -11.043 15.675 -28.947 1.00 16.53 86 GLN A O 1
ATOM 1482 N N A LEU A 1 79 ? -9.857 13.775 -29.180 0.53 11.27 87 LEU A N 1
ATOM 1483 N N B LEU A 1 79 ? -9.885 13.757 -29.165 0.47 10.55 87 LEU A N 1
ATOM 1484 C CA A LEU A 1 79 ? -9.461 13.690 -27.788 0.53 10.34 87 LEU A CA 1
ATOM 1485 C CA B LEU A 1 79 ? -9.558 13.647 -27.746 0.47 9.66 87 LEU A CA 1
ATOM 1486 C C A LEU A 1 79 ? -7.946 13.888 -27.684 0.53 9.83 87 LEU A C 1
ATOM 1487 C C B LEU A 1 79 ? -8.042 13.715 -27.601 0.47 9.27 87 LEU A C 1
ATOM 1488 O O A LEU A 1 79 ? -7.191 13.224 -28.384 0.53 10.05 87 LEU A O 1
ATOM 1489 O O B LEU A 1 79 ? -7.336 12.851 -28.115 0.47 9.23 87 LEU A O 1
ATOM 1519 N N A SER A 1 80 ? -7.513 14.803 -26.825 0.70 9.57 88 SER A N 1
ATOM 1520 N N B SER A 1 80 ? -7.540 14.734 -26.915 0.30 9.44 88 SER A N 1
ATOM 1521 C CA A SER A 1 80 ? -6.091 15.058 -26.606 0.70 9.88 88 SER A CA 1
ATOM 1522 C CA B SER A 1 80 ? -6.103 14.856 -26.697 0.30 9.31 88 SER A CA 1
ATOM 1523 C C A SER A 1 80 ? -5.670 14.538 -25.235 0.70 9.26 88 SER A C 1
ATOM 1524 C C B SER A 1 80 ? -5.715 14.434 -25.284 0.30 8.77 88 SER A C 1
ATOM 1525 O O A SER A 1 80 ? -6.371 14.782 -24.237 0.70 9.89 88 SER A O 1
ATOM 1526 O O B SER A 1 80 ? -6.463 14.634 -24.321 0.30 8.86 88 SER A O 1
ATOM 1541 N N . LEU A 1 81 ? -4.522 13.858 -25.201 1.00 8.94 89 LEU A N 1
ATOM 1542 C CA . LEU A 1 81 ? -3.907 13.366 -23.972 1.00 9.70 89 LEU A CA 1
ATOM 1543 C C . LEU A 1 81 ? -2.431 13.772 -23.972 1.00 9.76 89 LEU A C 1
ATOM 1544 O O . LEU A 1 81 ? -1.765 13.635 -24.995 1.00 9.91 89 LEU A O 1
ATOM 1561 N N . ASP A 1 82 ? -1.914 14.237 -22.832 1.00 8.74 90 ASP A N 1
ATOM 1562 C CA . ASP A 1 82 ? -0.516 14.671 -22.694 1.00 9.41 90 ASP A CA 1
ATOM 1563 C C . ASP A 1 82 ? 0.237 13.656 -21.845 1.00 9.22 90 ASP A C 1
ATOM 1564 O O . ASP A 1 82 ? -0.009 13.526 -20.635 1.00 10.01 90 ASP A O 1
ATOM 1573 N N . PHE A 1 83 ? 1.168 12.964 -22.486 1.00 9.53 91 PHE A N 1
ATOM 1574 C CA . PHE A 1 83 ? 1.966 11.906 -21.878 1.00 9.61 91 PHE A CA 1
ATOM 1575 C C . PHE A 1 83 ? 3.313 12.452 -21.433 1.00 10.29 91 PHE A C 1
ATOM 1576 O O . PHE A 1 83 ? 4.087 12.948 -22.267 1.00 10.32 91 PHE A O 1
ATOM 1593 N N . VAL A 1 84 ? 3.663 12.275 -20.165 1.00 10.02 92 VAL A N 1
ATOM 1594 C CA . VAL A 1 84 ? 5.032 12.525 -19.750 1.00 11.46 92 VAL A CA 1
ATOM 1595 C C . VAL A 1 84 ? 5.945 11.535 -20.461 1.00 11.81 92 VAL A C 1
ATOM 1596 O O . VAL A 1 84 ? 5.638 10.327 -20.540 1.00 11.58 92 VAL A O 1
ATOM 1609 N N . ILE A 1 85 ? 7.051 12.064 -20.979 1.00 12.42 93 ILE A N 1
ATOM 1610 C CA . ILE A 1 85 ? 8.094 11.266 -21.627 1.00 13.62 93 ILE A CA 1
ATOM 1611 C C . ILE A 1 85 ? 9.459 11.723 -21.116 1.00 14.34 93 ILE A C 1
ATOM 1612 O O . ILE A 1 85 ? 9.627 12.838 -20.634 1.00 14.10 93 ILE A O 1
ATOM 1628 N N . ASN A 1 86 ? 10.458 10.843 -21.261 1.00 15.07 94 ASN A N 1
ATOM 1629 C CA . ASN A 1 86 ? 11.847 11.169 -20.972 1.00 16.33 94 ASN A CA 1
ATOM 1630 C C . ASN A 1 86 ? 12.162 11.435 -19.509 1.00 16.90 94 ASN A C 1
ATOM 1631 O O . ASN A 1 86 ? 13.234 11.972 -19.201 1.00 17.54 94 ASN A O 1
ATOM 1642 N N . LYS A 1 87 ? 11.279 11.003 -18.609 1.00 16.09 95 LYS A N 1
ATOM 1643 C CA . LYS A 1 87 ? 11.513 11.116 -17.168 1.00 16.91 95 LYS A CA 1
ATOM 1644 C C . LYS A 1 87 ? 11.551 9.762 -16.479 1.00 17.66 95 LYS A C 1
ATOM 1645 O O . LYS A 1 87 ? 12.023 9.668 -15.355 1.00 18.81 95 LYS A O 1
ATOM 1664 N N . HIS A 1 88 ? 11.079 8.719 -17.148 1.00 16.62 96 HIS A N 1
ATOM 1665 C CA . HIS A 1 88 ? 11.040 7.376 -16.577 1.00 16.17 96 HIS A CA 1
ATOM 1666 C C . HIS A 1 88 ? 10.939 6.342 -17.692 1.00 17.53 96 HIS A C 1
ATOM 1667 O O . HIS A 1 88 ? 10.807 6.708 -18.857 1.00 18.22 96 HIS A O 1
ATOM 1681 N N . THR A 1 89 ? 11.025 5.064 -17.322 1.00 19.06 97 THR A N 1
ATOM 1682 C CA . THR A 1 89 ? 10.848 3.943 -18.234 1.00 21.44 97 THR A CA 1
ATOM 1683 C C . THR A 1 89 ? 9.661 3.101 -17.787 1.00 18.62 97 THR A C 1
ATOM 1684 O O . THR A 1 89 ? 9.569 2.727 -16.625 1.00 18.87 97 THR A O 1
ATOM 1695 N N . GLY A 1 90 ? 8.745 2.816 -18.707 1.00 17.95 98 GLY A N 1
ATOM 1696 C CA . GLY A 1 90 ? 7.600 1.973 -18.417 1.00 17.18 98 GLY A CA 1
ATOM 1697 C C . GLY A 1 90 ? 6.806 1.782 -19.691 1.00 16.61 98 GLY A C 1
ATOM 1698 O O . GLY A 1 90 ? 7.039 2.484 -20.674 1.00 16.18 98 GLY A O 1
ATOM 1702 N N . PRO A 1 91 ? 5.864 0.836 -19.694 1.00 16.33 99 PRO A N 1
ATOM 1703 C CA . PRO A 1 91 ? 5.221 0.527 -20.972 1.00 16.96 99 PRO A CA 1
ATOM 1704 C C . PRO A 1 91 ? 4.512 1.716 -21.631 1.00 14.85 99 PRO A C 1
ATOM 1705 O O . PRO A 1 91 ? 4.672 1.900 -22.841 1.00 14.35 99 PRO A O 1
ATOM 1716 N N . ALA A 1 92 ? 3.761 2.524 -20.884 1.00 14.27 100 ALA A N 1
ATOM 1717 C CA . ALA A 1 92 ? 3.019 3.598 -21.528 1.00 13.25 100 ALA A CA 1
ATOM 1718 C C . ALA A 1 92 ? 3.913 4.737 -21.995 1.00 12.62 100 ALA A C 1
ATOM 1719 O O . ALA A 1 92 ? 3.776 5.200 -23.122 1.00 13.25 100 ALA A O 1
ATOM 1726 N N . THR A 1 93 ? 4.838 5.185 -21.160 1.00 12.78 101 THR A N 1
ATOM 1727 C CA . THR A 1 93 ? 5.686 6.293 -21.575 1.00 12.58 101 THR A CA 1
ATOM 1728 C C . THR A 1 93 ? 6.559 5.882 -22.752 1.00 12.89 101 THR A C 1
ATOM 1729 O O . THR A 1 93 ? 6.793 6.676 -23.663 1.00 13.54 101 THR A O 1
ATOM 1740 N N . ASP A 1 94 ? 7.026 4.637 -22.743 1.00 13.79 102 ASP A N 1
ATOM 1741 C CA . ASP A 1 94 ? 7.891 4.151 -23.815 1.00 14.38 102 ASP A CA 1
ATOM 1742 C C . ASP A 1 94 ? 7.100 4.104 -25.114 1.00 14.42 102 ASP A C 1
ATOM 1743 O O . ASP A 1 94 ? 7.605 4.472 -26.181 1.00 15.01 102 ASP A O 1
ATOM 1752 N N . TRP A 1 95 ? 5.876 3.590 -25.030 1.00 13.84 103 TRP A N 1
ATOM 1753 C CA . TRP A 1 95 ? 4.992 3.480 -26.181 1.00 13.76 103 TRP A CA 1
ATOM 1754 C C . TRP A 1 95 ? 4.671 4.867 -26.714 1.00 13.32 103 TRP A C 1
ATOM 1755 O O . TRP A 1 95 ? 4.713 5.115 -27.912 1.00 13.07 103 TRP A O 1
ATOM 1776 N N . ALA A 1 96 ? 4.331 5.786 -25.822 1.00 13.47 104 ALA A N 1
ATOM 1777 C CA . ALA A 1 96 ? 3.956 7.126 -26.253 1.00 14.51 104 ALA A CA 1
ATOM 1778 C C . ALA A 1 96 ? 5.077 7.863 -26.978 1.00 14.27 104 ALA A C 1
ATOM 1779 O O . ALA A 1 96 ? 4.841 8.581 -27.948 1.00 14.88 104 ALA A O 1
ATOM 1786 N N A LYS A 1 97 ? 6.313 7.685 -26.526 0.15 15.02 105 LYS A N 1
ATOM 1787 N N B LYS A 1 97 ? 6.300 7.683 -26.498 0.85 14.75 105 LYS A N 1
ATOM 1788 C CA A LYS A 1 97 ? 7.425 8.382 -27.165 0.15 15.80 105 LYS A CA 1
ATOM 1789 C CA B LYS A 1 97 ? 7.423 8.353 -27.129 0.85 16.11 105 LYS A CA 1
ATOM 1790 C C A LYS A 1 97 ? 7.653 7.909 -28.602 0.15 15.87 105 LYS A C 1
ATOM 1791 C C B LYS A 1 97 ? 7.630 7.911 -28.583 0.85 16.30 105 LYS A C 1
ATOM 1792 O O A LYS A 1 97 ? 8.157 8.666 -29.430 0.15 16.40 105 LYS A O 1
ATOM 1793 O O B LYS A 1 97 ? 8.073 8.702 -29.407 0.85 17.84 105 LYS A O 1
ATOM 1830 N N . LEU A 1 98 ? 7.262 6.672 -28.899 1.00 15.52 106 LEU A N 1
ATOM 1831 C CA . LEU A 1 98 ? 7.491 6.089 -30.216 1.00 16.79 106 LEU A CA 1
ATOM 1832 C C . LEU A 1 98 ? 6.231 6.027 -31.102 1.00 17.17 106 LEU A C 1
ATOM 1833 O O . LEU A 1 98 ? 6.298 5.605 -32.249 1.00 18.77 106 LEU A O 1
ATOM 1849 N N . ALA A 1 99 ? 5.084 6.459 -30.591 1.00 16.62 107 ALA A N 1
ATOM 1850 C CA . ALA A 1 99 ? 3.832 6.390 -31.340 1.00 16.81 107 ALA A CA 1
ATOM 1851 C C . ALA A 1 99 ? 3.885 7.265 -32.580 1.00 17.03 107 ALA A C 1
ATOM 1852 O O . ALA A 1 99 ? 4.606 8.258 -32.620 1.00 16.94 107 ALA A O 1
ATOM 1859 N N A ASN A 1 100 ? 3.102 6.874 -33.585 0.63 17.29 108 ASN A N 1
ATOM 1860 N N B ASN A 1 100 ? 3.099 6.899 -33.586 0.37 17.25 108 ASN A N 1
ATOM 1861 C CA A ASN A 1 100 ? 3.048 7.562 -34.870 0.63 17.77 108 ASN A CA 1
ATOM 1862 C CA B ASN A 1 100 ? 3.080 7.628 -34.842 0.37 17.67 108 ASN A CA 1
ATOM 1863 C C A ASN A 1 100 ? 1.617 7.879 -35.263 0.63 16.54 108 ASN A C 1
ATOM 1864 C C B ASN A 1 100 ? 1.651 7.853 -35.302 0.37 17.23 108 ASN A C 1
ATOM 1865 O O A ASN A 1 100 ? 0.677 7.190 -34.853 0.63 16.34 108 ASN A O 1
ATOM 1866 O O B ASN A 1 100 ? 0.746 7.093 -34.948 0.37 17.25 108 ASN A O 1
ATOM 1887 N N . VAL A 1 101 ? 1.455 8.905 -36.088 1.00 17.55 109 VAL A N 1
ATOM 1888 C CA . VAL A 1 101 ? 0.155 9.201 -36.660 1.00 16.52 109 VAL A CA 1
ATOM 1889 C C . VAL A 1 101 ? -0.310 7.968 -37.423 1.00 16.73 109 VAL A C 1
ATOM 1890 O O . VAL A 1 101 ? 0.473 7.318 -38.131 1.00 17.43 109 VAL A O 1
ATOM 1904 N N . GLY A 1 102 ? -1.582 7.632 -37.248 1.00 16.37 110 GLY A N 1
ATOM 1905 C CA . GLY A 1 102 ? -2.179 6.491 -37.906 1.00 17.05 110 GLY A CA 1
ATOM 1906 C C . GLY A 1 102 ? -2.192 5.243 -37.044 1.00 17.13 110 GLY A C 1
ATOM 1907 O O . GLY A 1 102 ? -2.915 4.288 -37.355 1.00 18.55 110 GLY A O 1
ATOM 1911 N N . ASP A 1 103 ? -1.406 5.223 -35.970 1.00 15.88 111 ASP A N 1
ATOM 1912 C CA . ASP A 1 103 ? -1.472 4.090 -35.057 1.00 16.04 111 ASP A CA 1
ATOM 1913 C C . ASP A 1 103 ? -2.852 4.078 -34.417 1.00 14.96 111 ASP A C 1
ATOM 1914 O O . ASP A 1 103 ? -3.457 5.129 -34.233 1.00 16.46 111 ASP A O 1
ATOM 1923 N N . THR A 1 104 ? -3.351 2.898 -34.070 1.00 14.42 112 THR A N 1
ATOM 1924 C CA . THR A 1 104 ? -4.633 2.804 -33.370 1.00 14.73 112 THR A CA 1
ATOM 1925 C C . THR A 1 104 ? -4.381 2.694 -31.865 1.00 14.61 112 THR A C 1
ATOM 1926 O O . THR A 1 104 ? -3.336 2.218 -31.431 1.00 15.11 112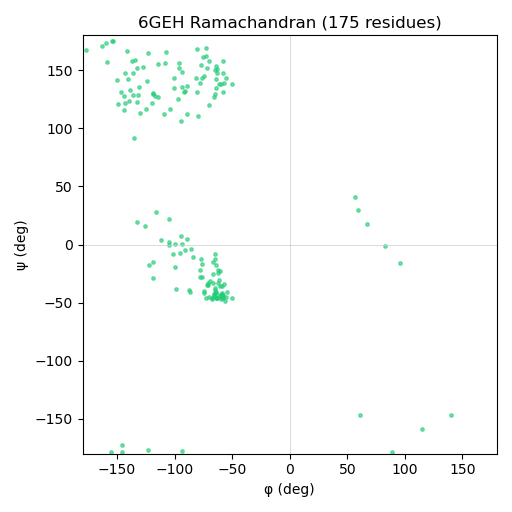 THR A O 1
ATOM 1937 N N . VAL A 1 105 ? -5.349 3.162 -31.088 1.00 13.35 113 VAL A N 1
ATOM 1938 C CA . VAL A 1 105 ? -5.254 3.213 -29.638 1.00 12.98 113 VAL A CA 1
ATOM 1939 C C . VAL A 1 105 ? -6.626 2.891 -29.071 1.00 12.40 113 VAL A C 1
ATOM 1940 O O . VAL A 1 105 ? -7.615 3.558 -29.405 1.00 13.13 113 VAL A O 1
ATOM 1953 N N . ALA A 1 106 ? -6.712 1.858 -28.245 1.00 11.74 114 ALA A N 1
ATOM 1954 C CA . ALA A 1 106 ? -7.950 1.514 -27.578 1.00 11.88 114 ALA A CA 1
ATOM 1955 C C . ALA A 1 106 ? -7.973 2.186 -26.216 1.00 11.43 114 ALA A C 1
ATOM 1956 O O . ALA A 1 106 ? -6.980 2.166 -25.486 1.00 12.50 114 ALA A O 1
ATOM 1963 N N . ILE A 1 107 ? -9.109 2.779 -25.877 1.00 11.50 115 ILE A N 1
ATOM 1964 C CA . ILE A 1 107 ? -9.271 3.443 -24.597 1.00 11.51 115 ILE A CA 1
ATOM 1965 C C . ILE A 1 107 ? -10.562 3.030 -23.930 1.00 12.24 115 ILE A C 1
ATOM 1966 O O . ILE A 1 107 ? -11.538 2.664 -24.585 1.00 14.25 115 ILE A O 1
ATOM 1982 N N . ALA A 1 108 ? -10.538 3.083 -22.609 1.00 12.26 116 ALA A N 1
ATOM 1983 C CA . ALA A 1 108 ? -11.707 2.771 -21.798 1.00 13.26 116 ALA A CA 1
ATOM 1984 C C . ALA A 1 108 ? -11.961 3.905 -20.832 1.00 13.39 116 ALA A C 1
ATOM 1985 O O . ALA A 1 108 ? -11.050 4.625 -20.470 1.00 15.62 116 ALA A O 1
ATOM 1992 N N . GLY A 1 109 ? -13.202 4.083 -20.427 1.00 14.21 117 GLY A N 1
ATOM 1993 C CA . GLY A 1 109 ? -13.535 5.144 -19.496 1.00 14.30 117 GLY A CA 1
ATOM 1994 C C . GLY A 1 109 ? -14.432 6.163 -20.180 1.00 15.45 117 GLY A C 1
ATOM 1995 O O . GLY A 1 109 ? -15.076 5.847 -21.175 1.00 18.24 117 GLY A O 1
ATOM 1999 N N . PRO A 1 110 ? -14.494 7.399 -19.658 1.00 16.12 118 PRO A N 1
ATOM 2000 C CA . PRO A 1 110 ? -13.698 7.893 -18.541 1.00 16.50 118 PRO A CA 1
ATOM 2001 C C . PRO A 1 110 ? -14.061 7.290 -17.211 1.00 16.16 118 PRO A C 1
ATOM 2002 O O . PRO A 1 110 ? -15.173 6.807 -17.023 1.00 17.96 118 PRO A O 1
ATOM 2013 N N . GLY A 1 111 ? -13.117 7.342 -16.282 1.00 16.87 119 GLY A N 1
ATOM 2014 C CA . GLY A 1 111 ? -13.352 6.876 -14.935 1.00 20.68 119 GLY A CA 1
ATOM 2015 C C . GLY A 1 111 ? -14.079 7.946 -14.151 1.00 24.53 119 GLY A C 1
ATOM 2016 O O . GLY A 1 111 ? -14.208 9.077 -14.615 1.00 24.30 119 GLY A O 1
ATOM 2020 N N . PRO A 1 112 ? -14.580 7.582 -12.961 1.00 30.48 120 PRO A N 1
ATOM 2021 C CA . PRO A 1 112 ? -15.283 8.505 -12.063 1.00 33.76 120 PRO A CA 1
ATOM 2022 C C . PRO A 1 112 ? -14.461 9.749 -11.770 1.00 36.24 120 PRO A C 1
ATOM 2023 O O . PRO A 1 112 ? -13.284 9.650 -11.425 1.00 35.28 120 PRO A O 1
ATOM 2034 N N A LEU A 1 113 ? -15.072 10.921 -11.927 0.52 37.67 121 LEU A N 1
ATOM 2035 N N B LEU A 1 113 ? -15.089 10.911 -11.886 0.48 37.84 121 LEU A N 1
ATOM 2036 C CA A LEU A 1 113 ? -14.365 12.167 -11.664 0.52 39.11 121 LEU A CA 1
ATOM 2037 C CA B LEU A 1 113 ? -14.397 12.170 -11.676 0.48 39.51 121 LEU A CA 1
ATOM 2038 C C A LEU A 1 113 ? -14.216 12.369 -10.163 0.52 38.89 121 LEU A C 1
ATOM 2039 C C B LEU A 1 113 ? -14.225 12.434 -10.177 0.48 39.14 121 LEU A C 1
ATOM 2040 O O A LEU A 1 113 ? -15.204 12.363 -9.427 0.52 39.29 121 LEU A O 1
ATOM 2041 O O B LEU A 1 113 ? -15.214 12.537 -9.449 0.48 39.61 121 LEU A O 1
ATOM 2070 N N . LYS A 1 114 ? -12.974 12.531 -9.717 1.00 38.14 122 LYS A N 1
ATOM 2071 C CA . LYS A 1 114 ? -12.691 12.905 -8.330 1.00 36.39 122 LYS A CA 1
ATOM 2072 C C . LYS A 1 114 ? -12.069 14.287 -8.343 1.00 30.15 122 LYS A C 1
ATOM 2073 O O . LYS A 1 114 ? -10.890 14.460 -8.686 1.00 31.80 122 LYS A O 1
ATOM 2092 N N A MET A 1 115 ? -12.862 15.290 -7.973 0.68 26.58 123 MET A N 1
ATOM 2093 N N B MET A 1 115 ? -12.878 15.269 -7.973 0.32 27.72 123 MET A N 1
ATOM 2094 C CA A MET A 1 115 ? -12.444 16.680 -8.107 0.68 22.78 123 MET A CA 1
ATOM 2095 C CA B MET A 1 115 ? -12.456 16.648 -8.033 0.32 24.93 123 MET A CA 1
ATOM 2096 C C A MET A 1 115 ? -13.273 17.566 -7.194 0.68 19.43 123 MET A C 1
ATOM 2097 C C B MET A 1 115 ? -13.206 17.484 -7.025 0.32 20.96 123 MET A C 1
ATOM 2098 O O A MET A 1 115 ? -14.429 17.288 -6.924 0.68 18.57 123 MET A O 1
ATOM 2099 O O B MET A 1 115 ? -14.238 17.076 -6.497 0.32 20.47 123 MET A O 1
ATOM 2126 N N . ASN A 1 116 ? -12.681 18.673 -6.776 1.00 17.84 124 ASN A N 1
ATOM 2127 C CA . ASN A 1 116 ? -13.307 19.582 -5.856 1.00 13.82 124 ASN A CA 1
ATOM 2128 C C . ASN A 1 116 ? -14.546 20.235 -6.400 1.00 12.58 124 ASN A C 1
ATOM 2129 O O . ASN A 1 116 ? -14.757 20.336 -7.607 1.00 14.11 124 ASN A O 1
ATOM 2141 N N . ARG A 1 117 ? -15.345 20.730 -5.472 1.00 12.67 125 ARG A N 1
ATOM 2142 C CA . ARG A 1 117 ? -16.471 21.575 -5.803 1.00 12.79 125 ARG A CA 1
ATOM 2143 C C . ARG A 1 117 ? -15.986 22.871 -6.446 1.00 12.58 125 ARG A C 1
ATOM 2144 O O . ARG A 1 117 ? -14.865 23.338 -6.186 1.00 12.82 125 ARG A O 1
ATOM 2165 N N . PHE A 1 118 ? -16.858 23.461 -7.261 1.00 12.58 126 PHE A N 1
ATOM 2166 C CA . PHE A 1 118 ? -16.531 24.622 -8.087 1.00 14.27 126 PHE A CA 1
ATOM 2167 C C . PHE A 1 118 ? -17.131 25.908 -7.526 1.00 15.30 126 PHE A C 1
ATOM 2168 O O . PHE A 1 118 ? -16.976 26.952 -8.131 1.00 17.96 126 PHE A O 1
ATOM 2185 N N . ASP A 1 119 ? -17.849 25.832 -6.407 1.00 15.00 127 ASP A N 1
ATOM 2186 C CA . ASP A 1 119 ? -18.702 26.941 -5.961 1.00 15.71 127 ASP A CA 1
ATOM 2187 C C . ASP A 1 119 ? -18.148 27.738 -4.784 1.00 15.93 127 ASP A C 1
ATOM 2188 O O . ASP A 1 119 ? -18.802 28.652 -4.299 1.00 17.55 127 ASP A O 1
ATOM 2197 N N . PHE A 1 120 ? -16.959 27.395 -4.312 1.00 14.33 128 PHE A N 1
ATOM 2198 C CA . PHE A 1 120 ? -16.356 28.117 -3.197 1.00 14.09 128 PHE A CA 1
ATOM 2199 C C . PHE A 1 120 ? -15.445 29.217 -3.736 1.00 13.82 128 PHE A C 1
ATOM 2200 O O . PHE A 1 120 ? -15.337 29.410 -4.959 1.00 14.23 128 PHE A O 1
ATOM 2217 N N . ASN A 1 121 ? -14.787 29.930 -2.828 1.00 14.27 129 ASN A N 1
ATOM 2218 C CA . ASN A 1 121 ? -13.960 31.072 -3.204 1.00 14.80 129 ASN A CA 1
ATOM 2219 C C . ASN A 1 121 ? -12.587 31.076 -2.563 1.00 14.17 129 ASN A C 1
ATOM 2220 O O . ASN A 1 121 ? -11.914 32.100 -2.534 1.00 15.21 129 ASN A O 1
ATOM 2231 N N . ASP A 1 122 ? -12.165 29.906 -2.092 1.00 13.94 130 ASP A N 1
ATOM 2232 C CA . ASP A 1 122 ? -10.862 29.736 -1.457 1.00 13.01 130 ASP A CA 1
ATOM 2233 C C . ASP A 1 122 ? -10.331 28.373 -1.837 1.00 12.11 130 ASP A C 1
ATOM 2234 O O . ASP A 1 122 ? -10.927 27.358 -1.472 1.00 12.10 130 ASP A O 1
ATOM 2243 N N . TYR A 1 123 ? -9.214 28.362 -2.573 1.00 11.91 131 TYR A N 1
ATOM 2244 C CA . TYR A 1 123 ? -8.651 27.133 -3.133 1.00 11.35 131 TYR A CA 1
ATOM 2245 C C . TYR A 1 123 ? -7.134 27.089 -3.062 1.00 11.74 131 TYR A C 1
ATOM 2246 O O . TYR A 1 123 ? -6.454 28.097 -3.294 1.00 12.47 131 TYR A O 1
ATOM 2264 N N . LEU A 1 124 ? -6.622 25.888 -2.788 1.00 11.91 132 LEU A N 1
ATOM 2265 C CA . LEU A 1 124 ? -5.238 25.532 -3.088 1.00 11.35 132 LEU A CA 1
ATOM 2266 C C . LEU A 1 124 ? -5.280 24.376 -4.069 1.00 10.71 132 LEU A C 1
ATOM 2267 O O . LEU A 1 124 ? -5.956 23.373 -3.824 1.00 11.20 132 LEU A O 1
ATOM 2283 N N A LEU A 1 125 ? -4.552 24.528 -5.172 0.22 10.63 133 LEU A N 1
ATOM 2284 N N B LEU A 1 125 ? -4.549 24.492 -5.179 0.78 11.38 133 LEU A N 1
ATOM 2285 C CA A LEU A 1 125 ? -4.432 23.485 -6.174 0.22 10.00 133 LEU A CA 1
ATOM 2286 C CA B LEU A 1 125 ? -4.508 23.436 -6.187 0.78 10.41 133 LEU A CA 1
ATOM 2287 C C A LEU A 1 125 ? -2.986 23.051 -6.237 0.22 10.14 133 LEU A C 1
ATOM 2288 C C B LEU A 1 125 ? -3.062 23.006 -6.378 0.78 10.48 133 LEU A C 1
ATOM 2289 O O A LEU A 1 125 ? -2.100 23.874 -6.460 0.22 10.30 133 LEU A O 1
ATOM 2290 O O B LEU A 1 125 ? -2.250 23.806 -6.823 0.78 11.26 133 LEU A O 1
ATOM 2321 N N . PHE A 1 126 ? -2.753 21.764 -6.013 1.00 10.11 134 PHE A N 1
ATOM 2322 C CA . PHE A 1 126 ? -1.413 21.195 -6.104 1.00 10.59 134 PHE A CA 1
ATOM 2323 C C . PHE A 1 126 ? -1.367 20.165 -7.208 1.00 10.21 134 PHE A C 1
ATOM 2324 O O . PHE A 1 126 ? -2.178 19.227 -7.215 1.00 11.32 134 PHE A O 1
ATOM 2342 N N . GLY A 1 127 ? -0.409 20.296 -8.117 1.00 10.61 135 GLY A N 1
ATOM 2343 C CA . GLY A 1 127 ? -0.272 19.315 -9.167 1.00 10.49 135 GLY A CA 1
ATOM 2344 C C . GLY A 1 127 ? 1.122 19.223 -9.734 1.00 10.66 135 GLY A C 1
ATOM 2345 O O . GLY A 1 127 ? 2.046 19.905 -9.288 1.00 10.97 135 GLY A O 1
ATOM 2349 N N . ASP A 1 128 ? 1.265 18.348 -10.720 1.00 10.53 136 ASP A N 1
ATOM 2350 C CA . ASP A 1 128 ? 2.533 18.144 -11.394 1.00 10.90 136 ASP A CA 1
ATOM 2351 C C . ASP A 1 128 ? 2.239 17.825 -12.857 1.00 10.33 136 ASP A C 1
ATOM 2352 O O . ASP A 1 128 ? 1.102 17.937 -13.301 1.00 10.36 136 ASP A O 1
ATOM 2361 N N . SER A 1 129 ? 3.253 17.458 -13.629 1.00 10.55 137 SER A N 1
ATOM 2362 C CA . SER A 1 129 ? 3.035 17.248 -15.060 1.00 10.38 137 SER A CA 1
ATOM 2363 C C . SER A 1 129 ? 2.057 16.128 -15.369 1.00 10.27 137 SER A C 1
ATOM 2364 O O . SER A 1 129 ? 1.513 16.089 -16.476 1.00 10.91 137 SER A O 1
ATOM 2372 N N . THR A 1 130 ? 1.858 15.194 -14.438 1.00 10.43 138 THR A N 1
ATOM 2373 C CA . THR A 1 130 ? 0.869 14.131 -14.649 1.00 10.19 138 THR A CA 1
ATOM 2374 C C . THR A 1 130 ? -0.563 14.585 -14.419 1.00 9.40 138 THR A C 1
ATOM 2375 O O . THR A 1 130 ? -1.482 14.018 -14.990 1.00 9.85 138 THR A O 1
ATOM 2386 N N . SER A 1 131 ? -0.741 15.576 -13.557 1.00 9.55 139 SER A N 1
ATOM 2387 C CA . SER A 1 131 ? -2.070 16.043 -13.195 1.00 9.33 139 SER A CA 1
ATOM 2388 C C . SER A 1 131 ? -2.403 17.447 -13.694 1.00 8.97 139 SER A C 1
ATOM 2389 O O . SER A 1 131 ? -3.474 17.977 -13.389 1.00 9.05 139 SER A O 1
ATOM 2397 N N . ILE A 1 132 ? -1.495 18.050 -14.462 1.00 9.47 140 ILE A N 1
ATOM 2398 C CA . ILE A 1 132 ? -1.650 19.446 -14.880 1.00 10.22 140 ILE A CA 1
ATOM 2399 C C . ILE A 1 132 ? -2.959 19.692 -15.628 1.00 8.48 140 ILE A C 1
ATOM 2400 O O . ILE A 1 132 ? -3.548 20.760 -15.493 1.00 9.06 140 ILE A O 1
ATOM 2416 N N . ASN A 1 133 ? -3.420 18.708 -16.386 1.00 8.57 141 ASN A N 1
ATOM 2417 C CA . ASN A 1 133 ? -4.655 18.898 -17.141 1.00 9.21 141 ASN A CA 1
ATOM 2418 C C . ASN A 1 133 ? -5.901 18.769 -16.292 1.00 8.70 141 ASN A C 1
ATOM 2419 O O . ASN A 1 133 ? -6.945 19.307 -16.641 1.00 9.25 141 ASN A O 1
ATOM 2430 N N . ALA A 1 134 ? -5.788 18.091 -15.160 1.00 8.25 142 ALA A N 1
ATOM 2431 C CA . ALA A 1 134 ? -6.860 18.104 -14.162 1.00 9.28 142 ALA A CA 1
ATOM 2432 C C . ALA A 1 134 ? -6.874 19.440 -13.419 1.00 8.38 142 ALA A C 1
ATOM 2433 O O . ALA A 1 134 ? -7.933 20.025 -13.203 1.00 9.22 142 ALA A O 1
ATOM 2440 N N . VAL A 1 135 ? -5.695 19.977 -13.098 1.00 9.11 143 VAL A N 1
ATOM 2441 C CA . VAL A 1 135 ? -5.623 21.306 -12.510 1.00 9.18 143 VAL A CA 1
ATOM 2442 C C . VAL A 1 135 ? -6.232 22.367 -13.440 1.00 8.87 143 VAL A C 1
ATOM 2443 O O . VAL A 1 135 ? -7.021 23.206 -13.019 1.00 9.50 143 VAL A O 1
ATOM 2456 N N . ASP A 1 136 ? -5.864 22.315 -14.711 1.00 9.01 144 ASP A N 1
ATOM 2457 C CA . ASP A 1 136 ? -6.415 23.262 -15.676 1.00 9.52 144 ASP A CA 1
ATOM 2458 C C . ASP A 1 136 ? -7.927 23.161 -15.762 1.00 8.37 144 ASP A C 1
ATOM 2459 O O . ASP A 1 136 ? -8.633 24.167 -15.773 1.00 9.55 144 ASP A O 1
ATOM 2468 N N . ALA A 1 137 ? -8.437 21.932 -15.813 1.00 8.85 145 ALA A N 1
ATOM 2469 C CA . ALA A 1 137 ? -9.870 21.742 -15.915 1.00 9.27 145 ALA A CA 1
ATOM 2470 C C . ALA A 1 137 ? -10.592 22.376 -14.734 1.00 9.11 145 ALA A C 1
ATOM 2471 O O . ALA A 1 137 ? -11.650 22.982 -14.878 1.00 9.65 145 ALA A O 1
ATOM 2478 N N . LEU A 1 138 ? -10.032 22.208 -13.545 1.00 9.13 146 LEU A N 1
ATOM 2479 C CA . LEU A 1 138 ? -10.613 22.774 -12.339 1.00 9.89 146 LEU A CA 1
ATOM 2480 C C . LEU A 1 138 ? -10.539 24.303 -12.357 1.00 9.52 146 LEU A C 1
ATOM 2481 O O . LEU A 1 138 ? -11.545 24.981 -12.103 1.00 10.21 146 LEU A O 1
ATOM 2497 N N . ILE A 1 139 ? -9.388 24.873 -12.705 1.00 9.64 147 ILE A N 1
ATOM 2498 C CA . ILE A 1 139 ? -9.261 26.330 -12.745 1.00 10.58 147 ILE A CA 1
ATOM 2499 C C . ILE A 1 139 ? -10.342 26.959 -13.610 1.00 10.31 147 ILE A C 1
ATOM 2500 O O . ILE A 1 139 ? -10.948 27.953 -13.236 1.00 10.71 147 ILE A O 1
ATOM 2516 N N A LYS A 1 140 ? -10.596 26.356 -14.766 0.64 9.20 148 LYS A N 1
ATOM 2517 N N B LYS A 1 140 ? -10.586 26.350 -14.767 0.36 10.20 148 LYS A N 1
ATOM 2518 C CA A LYS A 1 140 ? -11.554 26.923 -15.718 0.64 9.90 148 LYS A CA 1
ATOM 2519 C CA B LYS A 1 140 ? -11.536 26.870 -15.739 0.36 10.84 148 LYS A CA 1
ATOM 2520 C C A LYS A 1 140 ? -13.005 26.865 -15.269 0.64 10.26 148 LYS A C 1
ATOM 2521 C C B LYS A 1 140 ? -12.962 26.944 -15.206 0.36 10.10 148 LYS A C 1
ATOM 2522 O O A LYS A 1 140 ? -1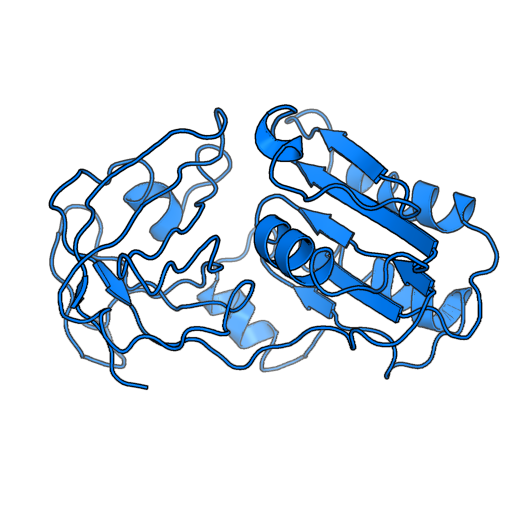3.871 27.458 -15.916 0.64 10.60 148 LYS A O 1
ATOM 2523 O O B LYS A 1 140 ? -13.770 27.699 -15.745 0.36 9.41 148 LYS A O 1
ATOM 2559 N N . ARG A 1 141 ? -13.271 26.161 -14.167 1.00 9.99 149 ARG A N 1
ATOM 2560 C CA . ARG A 1 141 ? -14.616 26.115 -13.599 1.00 10.73 149 ARG A CA 1
ATOM 2561 C C . ARG A 1 141 ? -14.794 26.944 -12.336 1.00 11.49 149 ARG A C 1
ATOM 2562 O O . ARG A 1 141 ? -15.930 27.127 -11.884 1.00 13.03 149 ARG A O 1
ATOM 2584 N N . LEU A 1 142 ? -13.722 27.470 -11.764 1.00 11.04 150 LEU A N 1
ATOM 2585 C CA . LEU A 1 142 ? -13.853 28.211 -10.516 1.00 11.89 150 LEU A CA 1
ATOM 2586 C C . LEU A 1 142 ? -14.407 29.609 -10.750 1.00 12.80 150 LEU A C 1
ATOM 2587 O O . LEU A 1 142 ? -14.227 30.179 -11.822 1.00 12.90 150 LEU A O 1
ATOM 2603 N N . PRO A 1 143 ? -15.056 30.198 -9.741 1.00 13.23 151 PRO A N 1
ATOM 2604 C CA . PRO A 1 143 ? -15.535 31.572 -9.912 1.00 13.08 151 PRO A CA 1
ATOM 2605 C C . PRO A 1 143 ? -14.362 32.523 -10.120 1.00 13.39 151 PRO A C 1
ATOM 2606 O O . PRO A 1 143 ? -13.260 32.280 -9.625 1.00 13.30 151 PRO A O 1
ATOM 2617 N N . ALA A 1 144 ? -14.608 33.606 -10.847 1.00 13.42 152 ALA A N 1
ATOM 2618 C CA . ALA A 1 144 ? -13.594 34.629 -11.060 1.00 13.03 152 ALA A CA 1
ATOM 2619 C C . ALA A 1 144 ? -13.126 35.247 -9.751 1.00 13.02 152 ALA A C 1
ATOM 2620 O O . ALA A 1 144 ? -12.022 35.794 -9.694 1.00 14.76 152 ALA A O 1
ATOM 2627 N N . THR A 1 145 ? -13.976 35.154 -8.718 1.00 14.48 153 THR A N 1
ATOM 2628 C CA . THR A 1 145 ? -13.710 35.727 -7.410 1.00 15.22 153 THR A CA 1
ATOM 2629 C C . THR A 1 145 ? -12.884 34.782 -6.519 1.00 15.56 153 THR A C 1
ATOM 2630 O O . THR A 1 145 ? -12.497 35.157 -5.415 1.00 18.10 153 THR A O 1
ATOM 2641 N N . ALA A 1 146 ? -12.584 33.574 -6.991 1.00 15.75 154 ALA A N 1
ATOM 2642 C CA . ALA A 1 146 ? -11.852 32.596 -6.170 1.00 16.21 154 ALA A CA 1
ATOM 2643 C C . ALA A 1 146 ? -10.436 33.050 -5.850 1.00 16.17 154 ALA A C 1
ATOM 2644 O O . ALA A 1 146 ? -9.687 33.433 -6.749 1.00 17.56 154 ALA A O 1
ATOM 2651 N N . LYS A 1 147 ? -10.076 33.006 -4.568 1.00 15.81 155 LYS A N 1
ATOM 2652 C CA . LYS A 1 147 ? -8.752 33.398 -4.093 1.00 16.99 155 LYS A CA 1
ATOM 2653 C C . LYS A 1 147 ? -7.973 32.175 -3.670 1.00 15.97 155 LYS A C 1
ATOM 2654 O O . LYS A 1 147 ? -8.555 31.180 -3.264 1.00 16.80 155 LYS A O 1
ATOM 2673 N N . GLY A 1 148 ? -6.655 32.285 -3.687 1.00 15.53 156 GLY A N 1
ATOM 2674 C CA . GLY A 1 148 ? -5.806 31.214 -3.233 1.00 15.04 156 GLY A CA 1
ATOM 2675 C C . GLY A 1 148 ? -4.590 31.035 -4.108 1.00 14.15 156 GLY A C 1
ATOM 2676 O O . GLY A 1 148 ? -4.051 31.999 -4.641 1.00 14.38 156 GLY A O 1
ATOM 2680 N N . HIS A 1 149 ? -4.153 29.790 -4.240 1.00 13.95 157 HIS A N 1
ATOM 2681 C CA . HIS A 1 149 ? -2.853 29.486 -4.812 1.00 12.79 157 HIS A CA 1
ATOM 2682 C C . HIS A 1 149 ? -2.905 28.229 -5.665 1.00 12.66 157 HIS A C 1
ATOM 2683 O O . HIS A 1 149 ? -3.664 27.297 -5.389 1.00 12.27 157 HIS A O 1
ATOM 2697 N N . ILE A 1 150 ? -2.075 28.233 -6.703 1.00 12.81 158 ILE A N 1
ATOM 2698 C CA . ILE A 1 150 ? -1.822 27.105 -7.564 1.00 12.51 158 ILE A CA 1
ATOM 2699 C C . ILE A 1 150 ? -0.352 26.798 -7.380 1.00 12.64 158 ILE A C 1
ATOM 2700 O O . ILE A 1 150 ? 0.480 27.683 -7.526 1.00 13.02 158 ILE A O 1
ATOM 2716 N N . ILE A 1 151 ? -0.041 25.543 -7.083 1.00 12.00 159 ILE A N 1
ATOM 2717 C CA . ILE A 1 151 ? 1.293 25.107 -6.712 1.00 12.66 159 ILE A CA 1
ATOM 2718 C C . ILE A 1 151 ? 1.627 23.901 -7.577 1.00 12.22 159 ILE A C 1
ATOM 2719 O O . ILE A 1 151 ? 0.996 22.847 -7.459 1.00 13.09 159 ILE A O 1
ATOM 2735 N N . MET A 1 152 ? 2.614 24.070 -8.462 1.00 12.93 160 MET A N 1
ATOM 2736 C CA . MET A 1 152 ? 2.882 23.110 -9.519 1.00 13.23 160 MET A CA 1
ATOM 2737 C C . MET A 1 152 ? 4.347 22.724 -9.603 1.00 13.55 160 MET A C 1
ATOM 2738 O O . MET A 1 152 ? 5.240 23.583 -9.579 1.00 14.78 160 MET A O 1
ATOM 2752 N N . LEU A 1 153 ? 4.575 21.430 -9.752 1.00 13.67 161 LEU A N 1
ATOM 2753 C CA . LEU A 1 153 ? 5.874 20.878 -10.115 1.00 14.14 161 LEU A CA 1
ATOM 2754 C C . LEU A 1 153 ? 5.825 20.465 -11.579 1.00 14.11 161 LEU A C 1
ATOM 2755 O O . LEU A 1 153 ? 5.078 19.563 -11.952 1.00 16.38 161 LEU A O 1
ATOM 2771 N N . VAL A 1 154 ? 6.636 21.102 -12.421 1.00 13.76 162 VAL A N 1
ATOM 2772 C CA . VAL A 1 154 ? 6.624 20.800 -13.856 1.00 13.28 162 VAL A CA 1
ATOM 2773 C C . VAL A 1 154 ? 8.020 20.389 -14.306 1.00 12.83 162 VAL A C 1
ATOM 2774 O O . VAL A 1 154 ? 8.998 20.599 -13.592 1.00 13.88 162 VAL A O 1
ATOM 2787 N N . ASN A 1 155 ? 8.107 19.790 -15.485 1.00 12.68 163 ASN A N 1
ATOM 2788 C CA . ASN A 1 155 ? 9.383 19.331 -15.993 1.00 13.00 163 ASN A CA 1
ATOM 2789 C C . ASN A 1 155 ? 10.048 20.333 -16.928 1.00 13.14 163 ASN A C 1
ATOM 2790 O O . ASN A 1 155 ? 11.208 20.145 -17.308 1.00 14.13 163 ASN A O 1
ATOM 2801 N N . SER A 1 156 ? 9.336 21.401 -17.281 1.00 13.03 164 SER A N 1
ATOM 2802 C CA . SER A 1 156 ? 9.813 22.424 -18.210 1.00 12.74 164 SER A CA 1
ATOM 2803 C C . SER A 1 156 ? 8.958 23.669 -18.057 1.00 12.67 164 SER A C 1
ATOM 2804 O O . SER A 1 156 ? 7.743 23.567 -17.857 1.00 12.34 164 SER A O 1
ATOM 2812 N N A HIS A 1 157 ? 9.585 24.842 -18.178 0.62 12.59 165 HIS A N 1
ATOM 2813 N N B HIS A 1 157 ? 9.574 24.836 -18.193 0.38 12.70 165 HIS A N 1
ATOM 2814 C CA A HIS A 1 157 ? 8.849 26.107 -18.215 0.62 14.13 165 HIS A CA 1
ATOM 2815 C CA B HIS A 1 157 ? 8.814 26.071 -18.183 0.38 13.10 165 HIS A CA 1
ATOM 2816 C C A HIS A 1 157 ? 7.772 26.112 -19.292 0.62 13.65 165 HIS A C 1
ATOM 2817 C C B HIS A 1 157 ? 7.753 26.092 -19.280 0.38 12.95 165 HIS A C 1
ATOM 2818 O O A HIS A 1 157 ? 6.764 26.805 -19.171 0.62 14.29 165 HIS A O 1
ATOM 2819 O O B HIS A 1 157 ? 6.728 26.761 -19.149 0.38 13.21 165 HIS A O 1
ATOM 2846 N N . GLN A 1 158 ? 7.998 25.366 -20.368 1.00 12.97 166 GLN A N 1
ATOM 2847 C CA . GLN A 1 158 ? 7.049 25.341 -21.469 1.00 13.29 166 GLN A CA 1
ATOM 2848 C C . GLN A 1 158 ? 5.703 24.759 -21.057 1.00 12.89 166 GLN A C 1
ATOM 2849 O O . GLN A 1 158 ? 4.690 25.039 -21.678 1.00 13.82 166 GLN A O 1
ATOM 2863 N N . GLU A 1 159 ? 5.681 23.952 -20.002 1.00 12.14 167 GLU A N 1
ATOM 2864 C CA . GLU A 1 159 ? 4.452 23.316 -19.547 1.00 11.95 167 GLU A CA 1
ATOM 2865 C C . GLU A 1 159 ? 3.565 24.297 -18.800 1.00 12.69 167 GLU A C 1
ATOM 2866 O O . GLU A 1 159 ? 2.387 24.038 -18.612 1.00 12.97 167 GLU A O 1
ATOM 2878 N N . GLN A 1 160 ? 4.121 25.424 -18.364 1.00 12.82 168 GLN A N 1
ATOM 2879 C CA . GLN A 1 160 ? 3.337 26.384 -17.587 1.00 13.69 168 GLN A CA 1
ATOM 2880 C C . GLN A 1 160 ? 2.145 26.935 -18.360 1.00 14.51 168 GLN A C 1
ATOM 2881 O O . GLN A 1 160 ? 1.109 27.241 -17.772 1.00 14.77 168 GLN A O 1
ATOM 2895 N N . ALA A 1 161 ? 2.287 27.021 -19.678 1.00 14.20 169 ALA A N 1
ATOM 2896 C CA . ALA A 1 161 ? 1.230 27.535 -20.536 1.00 14.20 169 ALA A CA 1
ATOM 2897 C C . ALA A 1 161 ? -0.021 26.660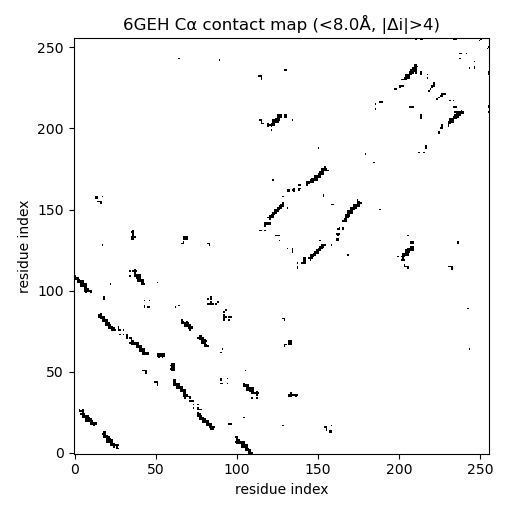 -20.548 1.00 13.35 169 ALA A C 1
ATOM 2898 O O . ALA A 1 161 ? -1.053 27.094 -21.039 1.00 14.14 169 ALA A O 1
ATOM 2905 N N . LEU A 1 162 ? 0.064 25.439 -20.021 1.00 11.78 170 LEU A N 1
ATOM 2906 C CA A LEU A 1 162 ? -1.098 24.550 -20.008 0.53 10.97 170 LEU A CA 1
ATOM 2907 C CA B LEU A 1 162 ? -1.084 24.538 -19.985 0.47 10.82 170 LEU A CA 1
ATOM 2908 C C . LEU A 1 162 ? -2.180 24.965 -19.006 1.00 10.54 170 LEU A C 1
ATOM 2909 O O . LEU A 1 162 ? -3.304 24.498 -19.120 1.00 11.17 170 LEU A O 1
ATOM 2940 N N . LEU A 1 163 ? -1.845 25.827 -18.047 1.00 10.20 171 LEU A N 1
ATOM 2941 C CA . LEU A 1 163 ? -2.851 26.318 -17.108 1.00 10.51 171 LEU A CA 1
ATOM 2942 C C . LEU A 1 163 ? -3.510 27.598 -17.570 1.00 11.57 171 LEU A C 1
ATOM 2943 O O . LEU A 1 163 ? -2.839 28.563 -17.924 1.00 12.75 171 LEU A O 1
ATOM 2959 N N . SER A 1 164 ? -4.838 27.601 -17.516 1.00 12.37 172 SER A N 1
ATOM 2960 C CA . SER A 1 164 ? -5.647 28.787 -17.725 1.00 12.72 172 SER A CA 1
ATOM 2961 C C . SER A 1 164 ? -5.246 29.896 -16.788 1.00 12.17 172 SER A C 1
ATOM 2962 O O . SER A 1 164 ? -4.955 29.653 -15.629 1.00 12.73 172 SER A O 1
ATOM 2970 N N . GLN A 1 165 ? -5.286 31.126 -17.290 1.00 12.70 173 GLN A N 1
ATOM 2971 C CA . GLN A 1 165 ? -5.262 32.279 -16.416 1.00 12.40 173 GLN A CA 1
ATOM 2972 C C . GLN A 1 165 ? -6.417 32.237 -15.434 1.00 12.39 173 GLN A C 1
ATOM 2973 O O . GLN A 1 165 ? -7.445 31.592 -15.665 1.00 12.50 173 GLN A O 1
ATOM 2987 N N . HIS A 1 166 ? -6.254 32.945 -14.329 1.00 12.25 174 HIS A N 1
ATOM 2988 C CA . HIS A 1 166 ? -7.336 33.185 -13.400 1.00 11.88 174 HIS A CA 1
ATOM 2989 C C . HIS A 1 166 ? -7.052 34.546 -12.754 1.00 11.81 174 HIS A C 1
ATOM 2990 O O . HIS A 1 166 ? -5.919 34.833 -12.451 1.00 13.69 174 HIS A O 1
ATOM 3004 N N . PRO A 1 167 ? -8.078 35.382 -12.500 1.00 12.99 175 PRO A N 1
ATOM 3005 C CA . PRO A 1 167 ? -7.777 36.731 -11.999 1.00 14.27 175 PRO A CA 1
ATOM 3006 C C . PRO A 1 167 ? -7.072 36.797 -10.649 1.00 16.15 175 PRO A C 1
ATOM 3007 O O . PRO A 1 167 ? -6.265 37.701 -10.429 1.00 17.42 175 PRO A O 1
ATOM 3018 N N . LEU A 1 168 ? -7.366 35.862 -9.754 1.00 16.43 176 LEU A N 1
ATOM 3019 C CA . LEU A 1 168 ? -6.908 35.984 -8.376 1.00 17.74 176 LEU A CA 1
ATOM 3020 C C . LEU A 1 168 ? -5.988 34.856 -7.904 1.00 17.98 176 LEU A C 1
ATOM 3021 O O . LEU A 1 168 ? -5.154 35.073 -7.025 1.00 19.78 176 LEU A O 1
ATOM 3037 N N . LEU A 1 169 ? -6.119 33.654 -8.451 1.00 16.24 177 LEU A N 1
ATOM 3038 C CA . LEU A 1 169 ? -5.287 32.549 -7.961 1.00 15.75 177 LEU A CA 1
ATOM 3039 C C . LEU A 1 169 ? -3.823 32.812 -8.284 1.00 15.34 177 LEU A C 1
ATOM 3040 O O . LEU A 1 169 ? -3.485 33.087 -9.437 1.00 16.99 177 LEU A O 1
ATOM 3056 N N . LYS A 1 170 ? -2.952 32.753 -7.280 1.00 16.80 178 LYS A N 1
ATOM 3057 C CA A LYS A 1 170 ? -1.531 33.035 -7.486 0.48 17.28 178 LYS A CA 1
ATOM 3058 C CA B LYS A 1 170 ? -1.535 33.041 -7.477 0.52 17.83 178 LYS A CA 1
ATOM 3059 C C . LYS A 1 170 ? -0.784 31.753 -7.800 1.00 16.65 178 LYS A C 1
ATOM 3060 O O . LYS A 1 170 ? -0.958 30.744 -7.125 1.00 16.38 178 LYS A O 1
ATOM 3097 N N . THR A 1 171 ? 0.057 31.792 -8.825 1.00 17.63 179 THR A N 1
ATOM 3098 C CA . THR A 1 171 ? 0.814 30.615 -9.212 1.00 16.23 179 THR A CA 1
ATOM 3099 C C . THR A 1 171 ? 2.203 30.564 -8.570 1.00 16.82 179 THR A C 1
ATOM 3100 O O . THR A 1 171 ? 2.858 31.589 -8.321 1.00 18.51 179 THR A O 1
ATOM 3111 N N . HIS A 1 172 ? 2.631 29.332 -8.331 1.00 15.75 180 HIS A N 1
ATOM 3112 C CA . HIS A 1 172 ? 3.932 29.009 -7.766 1.00 15.67 180 HIS A CA 1
ATOM 3113 C C . HIS A 1 172 ? 4.417 27.793 -8.516 1.00 15.18 180 HIS A C 1
ATOM 3114 O O . HIS A 1 172 ? 3.720 26.771 -8.555 1.00 16.20 180 HIS A O 1
ATOM 3128 N N . TRP A 1 173 ? 5.601 27.904 -9.117 1.00 15.56 181 TRP A N 1
ATOM 3129 C CA . TRP A 1 173 ? 6.128 26.859 -9.972 1.00 14.94 181 TRP A CA 1
ATOM 3130 C C . TRP A 1 173 ? 7.480 26.397 -9.500 1.00 16.06 181 TRP A C 1
ATOM 3131 O O . TRP A 1 173 ? 8.324 27.211 -9.146 1.00 17.34 181 TRP A O 1
ATOM 3152 N N . LEU A 1 174 ? 7.717 25.100 -9.570 1.00 16.14 182 LEU A N 1
ATOM 3153 C CA . LEU A 1 174 ? 9.059 24.565 -9.422 1.00 16.63 182 LEU A CA 1
ATOM 3154 C C . LEU A 1 174 ? 9.338 23.726 -10.665 1.00 16.07 182 LEU A C 1
ATOM 3155 O O . LEU A 1 174 ? 8.671 22.724 -10.935 1.00 16.53 182 LEU A O 1
ATOM 3171 N N . VAL A 1 175 ? 10.333 24.154 -11.437 1.00 16.03 183 VAL A N 1
ATOM 3172 C CA . VAL A 1 175 ? 10.710 23.412 -12.626 1.00 15.97 183 VAL A CA 1
ATOM 3173 C C . VAL A 1 175 ? 11.751 22.400 -12.204 1.00 16.39 183 VAL A C 1
ATOM 3174 O O . VAL A 1 175 ? 12.865 22.757 -11.812 1.00 17.43 183 VAL A O 1
ATOM 3187 N N . LEU A 1 176 ? 11.390 21.136 -12.259 1.00 16.58 184 LEU A N 1
ATOM 3188 C CA . LEU A 1 176 ? 12.230 20.049 -11.817 1.00 16.10 184 LEU A CA 1
ATOM 3189 C C . LEU A 1 176 ? 13.406 19.793 -12.742 1.00 17.09 184 LEU A C 1
ATOM 3190 O O . LEU A 1 176 ? 13.359 20.037 -13.940 1.00 17.94 184 LEU A O 1
ATOM 3206 N N . ASN A 1 177 ? 14.464 19.274 -12.155 1.00 17.12 185 ASN A N 1
ATOM 3207 C CA . ASN A 1 177 ? 15.581 18.727 -12.897 1.00 18.47 185 ASN A CA 1
ATOM 3208 C C . ASN A 1 177 ? 16.202 17.707 -11.958 1.00 17.08 185 ASN A C 1
ATOM 3209 O O . ASN A 1 177 ? 15.784 17.600 -10.804 1.00 17.17 185 ASN A O 1
ATOM 3220 N N . ASP A 1 178 ? 17.200 16.985 -12.450 1.00 19.31 186 ASP A N 1
ATOM 3221 C CA . ASP A 1 178 ? 17.750 15.852 -11.716 1.00 19.63 186 ASP A CA 1
ATOM 3222 C C . ASP A 1 178 ? 18.477 16.230 -10.429 1.00 19.00 186 ASP A C 1
ATOM 3223 O O . ASP A 1 178 ? 18.737 15.363 -9.611 1.00 21.87 186 ASP A O 1
ATOM 3232 N N . SER A 1 179 ? 18.817 17.505 -10.245 1.00 17.09 187 SER A N 1
ATOM 3233 C CA . SER A 1 179 ? 19.498 17.936 -9.019 1.00 16.51 187 SER A CA 1
ATOM 3234 C C . SER A 1 179 ? 18.526 18.216 -7.871 1.00 16.23 187 SER A C 1
ATOM 3235 O O . SER A 1 179 ? 18.971 18.415 -6.741 1.00 17.93 187 SER A O 1
ATOM 3243 N N . ILE A 1 180 ? 17.223 18.265 -8.152 1.00 16.49 188 ILE A N 1
ATOM 3244 C CA . ILE A 1 180 ? 16.232 18.550 -7.114 1.00 17.37 188 ILE A CA 1
ATOM 3245 C C . ILE A 1 180 ? 15.698 17.238 -6.568 1.00 17.86 188 ILE A C 1
ATOM 3246 O O . ILE A 1 180 ? 14.929 16.551 -7.218 1.00 19.28 188 ILE A O 1
ATOM 3262 N N . THR A 1 181 ? 16.113 16.899 -5.356 1.00 18.57 189 THR A N 1
ATOM 3263 C CA . THR A 1 181 ? 15.787 15.608 -4.760 1.00 20.42 189 THR A CA 1
ATOM 3264 C C . THR A 1 181 ? 14.320 15.538 -4.348 1.00 20.36 189 THR A C 1
ATOM 3265 O O . THR A 1 181 ? 13.654 16.566 -4.215 1.00 19.59 189 THR A O 1
ATOM 3276 N N . ALA A 1 182 ? 13.827 14.318 -4.147 1.00 21.29 190 ALA A N 1
ATOM 3277 C CA . ALA A 1 182 ? 12.482 14.132 -3.627 1.00 20.44 190 ALA A CA 1
ATOM 3278 C C . ALA A 1 182 ? 12.295 14.903 -2.321 1.00 20.21 190 ALA A C 1
ATOM 3279 O O . ALA A 1 182 ? 11.228 15.489 -2.085 1.00 21.03 190 ALA A O 1
ATOM 3286 N N . GLU A 1 183 ? 13.304 14.892 -1.456 1.00 21.69 191 GLU A N 1
ATOM 3287 C CA . GLU A 1 183 ? 13.200 15.605 -0.199 1.00 21.47 191 GLU A CA 1
ATOM 3288 C C . GLU A 1 183 ? 13.101 17.115 -0.406 1.00 20.61 191 GLU A C 1
ATOM 3289 O O . GLU A 1 183 ? 12.343 17.806 0.278 1.00 21.57 191 GLU A O 1
ATOM 3301 N N . GLN A 1 184 ? 13.867 17.628 -1.367 1.00 20.21 192 GLN A N 1
ATOM 3302 C CA . GLN A 1 184 ? 13.848 19.064 -1.640 1.00 19.07 192 GLN A CA 1
ATOM 3303 C C . GLN A 1 184 ? 12.522 19.481 -2.258 1.00 18.64 192 GLN A C 1
ATOM 3304 O O . GLN A 1 184 ? 12.069 20.598 -2.021 1.00 19.51 192 GLN A O 1
ATOM 3319 N N . GLN A 1 185 ? 11.910 18.589 -3.024 1.00 19.27 193 GLN A N 1
ATOM 3320 C CA . GLN A 1 185 ? 10.590 18.868 -3.601 1.00 19.75 193 GLN A CA 1
ATOM 3321 C C . GLN A 1 185 ? 9.559 18.986 -2.493 1.00 20.11 193 GLN A C 1
ATOM 3322 O O . GLN A 1 185 ? 8.770 19.918 -2.481 1.00 19.81 193 GLN A O 1
ATOM 3336 N N . ILE A 1 186 ? 9.614 18.066 -1.523 1.00 20.44 194 ILE A N 1
ATOM 3337 C CA . ILE A 1 186 ? 8.713 18.085 -0.385 1.00 21.73 194 ILE A CA 1
ATOM 3338 C C . ILE A 1 186 ? 8.992 19.326 0.441 1.00 21.88 194 ILE A C 1
ATOM 3339 O O . ILE A 1 186 ? 8.046 19.980 0.884 1.00 22.55 194 ILE A O 1
ATOM 3355 N N . ASP A 1 187 ? 10.269 19.669 0.650 1.00 21.16 195 ASP A N 1
ATOM 3356 C CA A ASP A 1 187 ? 10.580 20.865 1.400 0.44 21.59 195 ASP A CA 1
ATOM 3357 C CA B ASP A 1 187 ? 10.622 20.894 1.382 0.56 21.61 195 ASP A CA 1
ATOM 3358 C C . ASP A 1 187 ? 10.014 22.109 0.721 1.00 21.06 195 ASP A C 1
ATOM 3359 O O . ASP A 1 187 ? 9.502 22.995 1.384 1.00 21.78 195 ASP A O 1
ATOM 3374 N N . TRP A 1 188 ? 10.103 22.164 -0.609 1.00 20.95 196 TRP A N 1
ATOM 3375 C CA . TRP A 1 188 ? 9.580 23.295 -1.363 1.00 19.60 196 TRP A CA 1
ATOM 3376 C C . TRP A 1 188 ? 8.058 23.375 -1.202 1.00 18.72 196 TRP A C 1
ATOM 3377 O O . TRP A 1 188 ? 7.517 24.450 -0.988 1.00 20.35 196 TRP A O 1
ATOM 3398 N N . LEU A 1 189 ? 7.381 22.239 -1.331 1.00 19.46 197 LEU A N 1
ATOM 3399 C CA . LEU A 1 189 ? 5.928 22.191 -1.171 1.00 19.05 197 LEU A CA 1
ATOM 3400 C C . LEU A 1 189 ? 5.511 22.627 0.233 1.00 18.61 197 LEU A C 1
ATOM 3401 O O . LEU A 1 189 ? 4.566 23.403 0.396 1.00 19.39 197 LEU A O 1
ATOM 3417 N N . LEU A 1 190 ? 6.217 22.136 1.251 1.00 19.17 198 LEU A N 1
ATOM 3418 C CA . LEU A 1 190 ? 5.888 22.499 2.618 1.00 20.02 198 LEU A CA 1
ATOM 3419 C C . LEU A 1 190 ? 6.247 23.950 2.902 1.00 19.49 198 LEU A C 1
ATOM 3420 O O . LEU A 1 190 ? 5.537 24.623 3.654 1.00 20.09 198 LEU A O 1
ATOM 3436 N N . ASP A 1 191 ? 7.335 24.436 2.302 1.00 20.84 199 ASP A N 1
ATOM 3437 C CA . ASP A 1 191 ? 7.686 25.844 2.416 1.00 21.61 199 ASP A CA 1
ATOM 3438 C C . ASP A 1 191 ? 6.593 26.744 1.866 1.00 21.81 199 ASP A C 1
ATOM 3439 O O . ASP A 1 191 ? 6.248 27.747 2.483 1.00 23.11 199 ASP A O 1
ATOM 3448 N N . LYS A 1 192 ? 6.018 26.376 0.719 1.00 21.17 200 LYS A N 1
ATOM 3449 C CA . LYS A 1 192 ? 4.909 27.144 0.175 1.00 21.52 200 LYS A CA 1
ATOM 3450 C C . LYS A 1 192 ? 3.715 27.104 1.123 1.00 20.46 200 LYS A C 1
ATOM 3451 O O . LYS A 1 192 ? 3.120 28.140 1.402 1.00 22.64 200 LYS A O 1
ATOM 3470 N N . LEU A 1 193 ? 3.372 25.918 1.627 1.00 19.55 201 LEU A N 1
ATOM 3471 C CA . LEU A 1 193 ? 2.252 25.789 2.559 1.00 20.20 201 LEU A CA 1
ATOM 3472 C C . LEU A 1 193 ? 2.433 26.710 3.757 1.00 20.85 201 LEU A C 1
ATOM 3473 O O . LEU A 1 193 ? 1.513 27.420 4.151 1.00 22.63 201 LEU A O 1
ATOM 3489 N N . GLU A 1 194 ? 3.629 26.727 4.317 1.00 22.13 202 GLU A N 1
ATOM 3490 C CA . GLU A 1 194 ? 3.847 27.523 5.520 1.00 24.17 202 GLU A CA 1
ATOM 3491 C C . GLU A 1 194 ? 3.720 29.020 5.201 1.00 24.70 202 GLU A C 1
ATOM 3492 O O . GLU A 1 194 ? 3.209 29.804 6.003 1.00 26.19 202 GLU A O 1
ATOM 3504 N N . LEU A 1 195 ? 4.118 29.390 3.990 1.00 24.76 203 LEU A N 1
ATOM 3505 C CA . LEU A 1 195 ? 4.061 30.769 3.539 1.00 25.85 203 LEU A CA 1
ATOM 3506 C C . LEU A 1 195 ? 2.618 31.265 3.394 1.00 24.47 203 LEU A C 1
ATOM 3507 O O . LEU A 1 195 ? 2.352 32.459 3.478 1.00 24.18 203 LEU A O 1
ATOM 3523 N N . PHE A 1 196 ? 1.689 30.339 3.175 1.00 22.24 204 PHE A N 1
ATOM 3524 C CA . PHE A 1 196 ? 0.279 30.682 3.123 1.00 22.05 204 PHE A CA 1
ATOM 3525 C C . PHE A 1 196 ? -0.292 30.897 4.534 1.00 23.60 204 PHE A C 1
ATOM 3526 O O . PHE A 1 196 ? -1.407 31.381 4.680 1.00 25.91 204 PHE A O 1
ATOM 3543 N N . GLY A 1 197 ? 0.458 30.510 5.567 1.00 24.23 205 GLY A N 1
ATOM 3544 C CA . GLY A 1 197 ? 0.045 30.729 6.945 1.00 26.51 205 GLY A CA 1
ATOM 3545 C C . GLY A 1 197 ? -1.260 30.037 7.296 1.00 26.60 205 GLY A C 1
ATOM 3546 O O . GLY A 1 197 ? -1.563 28.946 6.808 1.00 27.74 205 GLY A O 1
ATOM 3550 N N . ASP A 1 198 ? -2.040 30.664 8.168 1.00 27.16 206 ASP A N 1
ATOM 3551 C CA . ASP A 1 198 ? -3.330 30.105 8.539 1.00 27.56 206 ASP A CA 1
ATOM 3552 C C . ASP A 1 198 ? -4.287 30.204 7.367 1.00 27.41 206 ASP A C 1
ATOM 3553 O O . ASP A 1 198 ? -4.575 31.287 6.867 1.00 29.25 206 ASP A O 1
ATOM 3562 N N . LEU A 1 199 ? -4.770 29.053 6.922 1.00 24.25 207 LEU A N 1
ATOM 3563 C CA . LEU A 1 199 ? -5.663 29.007 5.778 1.00 23.14 207 LEU A CA 1
ATOM 3564 C C . LEU A 1 199 ? -7.076 29.339 6.202 1.00 23.05 207 LEU A C 1
ATOM 3565 O O . LEU A 1 199 ? -7.503 28.950 7.291 1.00 23.49 207 LEU A O 1
ATOM 3581 N N . PRO A 1 200 ? -7.818 30.056 5.341 1.00 23.00 208 PRO A N 1
ATOM 3582 C CA . PRO A 1 200 ? -9.251 30.183 5.608 1.00 22.64 208 PRO A CA 1
ATOM 3583 C C . PRO A 1 200 ? -9.880 28.815 5.861 1.00 21.86 208 PRO A C 1
ATOM 3584 O O . PRO A 1 200 ? -9.567 27.844 5.161 1.00 20.34 208 PRO A O 1
ATOM 3595 N N . ALA A 1 201 ? -10.759 28.736 6.849 1.00 20.71 209 ALA A N 1
ATOM 3596 C CA . ALA A 1 201 ? -11.329 27.461 7.262 1.00 20.12 209 ALA A CA 1
ATOM 3597 C C . ALA A 1 201 ? -12.137 26.794 6.150 1.00 17.63 209 ALA A C 1
ATOM 3598 O O . ALA A 1 201 ? -12.281 25.585 6.139 1.00 18.14 209 ALA A O 1
ATOM 3605 N N . VAL A 1 202 ? -12.634 27.590 5.211 1.00 16.01 210 VAL A N 1
ATOM 3606 C CA . VAL A 1 202 ? -13.439 27.063 4.097 1.00 15.43 210 VAL A CA 1
ATOM 3607 C C . VAL A 1 202 ? -12.611 26.660 2.869 1.00 13.57 210 VAL A C 1
ATOM 3608 O O . VAL A 1 202 ? -13.175 26.313 1.838 1.00 13.71 210 VAL A O 1
ATOM 3621 N N . THR A 1 203 ? -11.288 26.725 2.955 1.00 13.04 211 THR A N 1
ATOM 3622 C CA . THR A 1 203 ? -10.420 26.420 1.816 1.00 13.15 211 THR A CA 1
ATOM 3623 C C . THR A 1 203 ? -10.649 25.008 1.282 1.00 12.19 211 THR A C 1
ATOM 3624 O O . THR A 1 203 ? -10.666 24.055 2.067 1.00 12.61 211 THR A O 1
ATOM 3635 N N . GLN A 1 204 ? -10.820 24.897 -0.032 1.00 11.16 212 GLN A N 1
ATOM 3636 C CA . GLN A 1 204 ? -10.903 23.616 -0.722 1.00 10.46 212 GLN A CA 1
ATOM 3637 C C . GLN A 1 204 ? -9.557 23.317 -1.362 1.00 9.97 212 GLN A C 1
ATOM 3638 O O . GLN A 1 204 ? -8.884 24.238 -1.839 1.00 11.18 212 GLN A O 1
ATOM 3652 N N . VAL A 1 205 ? -9.148 22.052 -1.361 1.00 10.15 213 VAL A N 1
ATOM 3653 C CA . VAL A 1 205 ? -7.817 21.694 -1.840 1.00 9.35 213 VAL A CA 1
ATOM 3654 C C . VAL A 1 205 ? -7.865 20.527 -2.814 1.00 9.17 213 VAL A C 1
ATOM 3655 O O . VAL A 1 205 ? -8.455 19.493 -2.507 1.00 10.18 213 VAL A O 1
ATOM 3668 N N . PHE A 1 206 ? -7.235 20.699 -3.969 1.00 8.88 214 PHE A N 1
ATOM 3669 C CA . PHE A 1 206 ? -6.954 19.617 -4.892 1.00 9.04 214 PHE A CA 1
ATOM 3670 C C . PHE A 1 206 ? -5.502 19.204 -4.713 1.00 9.30 214 PHE A C 1
ATOM 3671 O O . PHE A 1 206 ? -4.621 20.072 -4.699 1.00 9.72 214 PHE A O 1
ATOM 3688 N N . VAL A 1 207 ? -5.246 17.906 -4.654 1.00 9.80 215 VAL A N 1
ATOM 3689 C CA . VAL A 1 207 ? -3.885 17.399 -4.720 1.00 10.97 215 VAL A CA 1
ATOM 3690 C C . VAL A 1 207 ? -3.834 16.263 -5.718 1.00 11.37 215 VAL A C 1
ATOM 3691 O O . VAL A 1 207 ? -4.557 15.265 -5.595 1.00 13.56 215 VAL A O 1
ATOM 3704 N N . GLY A 1 208 ? -2.980 16.406 -6.716 1.00 10.68 216 GLY A N 1
ATOM 3705 C CA . GLY A 1 208 ? -2.733 15.349 -7.675 1.00 10.93 216 GLY A CA 1
ATOM 3706 C C . GLY A 1 208 ? -1.238 15.261 -7.863 1.00 10.84 216 GLY A C 1
ATOM 3707 O O . GLY A 1 208 ? -0.653 15.978 -8.666 1.00 11.42 216 GLY A O 1
ATOM 3711 N N . LEU A 1 209 ? -0.607 14.415 -7.063 1.00 11.69 217 LEU A N 1
ATOM 3712 C CA . LEU A 1 209 ? 0.854 14.405 -6.950 1.00 12.97 217 LEU A CA 1
ATOM 3713 C C . LEU A 1 209 ? 1.375 13.004 -6.737 1.00 14.27 217 LEU A C 1
ATOM 3714 O O . LEU A 1 209 ? 0.615 12.041 -6.761 1.00 14.16 217 LEU A O 1
ATOM 3730 N N . GLU A 1 210 ? 2.693 12.897 -6.596 1.00 14.59 218 GLU A N 1
ATOM 3731 C CA . GLU A 1 210 ? 3.321 11.635 -6.264 1.00 15.33 218 GLU A CA 1
ATOM 3732 C C . GLU A 1 210 ? 2.822 11.192 -4.876 1.00 15.49 218 GLU A C 1
ATOM 3733 O O . GLU A 1 210 ? 2.535 12.023 -4.033 1.00 15.70 218 GLU A O 1
ATOM 3745 N N . ALA A 1 211 ? 2.710 9.885 -4.663 1.00 15.80 219 ALA A N 1
ATOM 3746 C CA . ALA A 1 211 ? 2.061 9.343 -3.451 1.00 16.57 219 ALA A CA 1
ATOM 3747 C C . ALA A 1 211 ? 2.549 9.916 -2.109 1.00 16.06 219 ALA A C 1
ATOM 3748 O O . ALA A 1 211 ? 1.729 10.223 -1.245 1.00 16.43 219 ALA A O 1
ATOM 3755 N N . THR A 1 212 ? 3.858 10.027 -1.906 1.00 16.26 220 THR A N 1
ATOM 3756 C CA . THR A 1 212 ? 4.346 10.555 -0.634 1.00 16.78 220 THR A CA 1
ATOM 3757 C C . THR A 1 212 ? 4.098 12.044 -0.516 1.00 15.69 220 THR A C 1
ATOM 3758 O O . THR A 1 212 ? 3.771 12.551 0.557 1.00 16.11 220 THR A O 1
ATOM 3769 N N . GLN A 1 213 ? 4.200 12.756 -1.637 1.00 15.86 221 GLN A N 1
ATOM 3770 C CA . GLN A 1 213 ? 3.835 14.166 -1.635 1.00 15.10 221 GLN A CA 1
ATOM 3771 C C . GLN A 1 213 ? 2.391 14.340 -1.196 1.00 14.42 221 GLN A C 1
ATOM 3772 O O . GLN A 1 213 ? 2.072 15.239 -0.405 1.00 14.28 221 GLN A O 1
ATOM 3786 N N . VAL A 1 214 ? 1.512 13.493 -1.717 1.00 14.28 222 VAL A N 1
ATOM 3787 C CA . VAL A 1 214 ? 0.110 13.543 -1.308 1.00 14.52 222 VAL A CA 1
ATOM 3788 C C . VAL A 1 214 ? -0.036 13.311 0.201 1.00 14.24 222 VAL A C 1
ATOM 3789 O O . VAL A 1 214 ? -0.737 14.052 0.896 1.00 13.75 222 VAL A O 1
ATOM 3802 N N A ARG A 1 215 ? 0.637 12.282 0.698 0.30 15.39 223 ARG A N 1
ATOM 3803 N N B ARG A 1 215 ? 0.619 12.281 0.721 0.70 15.52 223 ARG A N 1
ATOM 3804 C CA A ARG A 1 215 ? 0.587 11.937 2.111 0.30 16.28 223 ARG A CA 1
ATOM 3805 C CA B ARG A 1 215 ? 0.510 11.987 2.149 0.70 16.16 223 ARG A CA 1
ATOM 3806 C C A ARG A 1 215 ? 0.957 13.131 2.990 0.30 16.01 223 ARG A C 1
ATOM 3807 C C B ARG A 1 215 ? 0.926 13.189 2.980 0.70 15.49 223 ARG A C 1
ATOM 3808 O O A ARG A 1 215 ? 0.247 13.457 3.945 0.30 15.71 223 ARG A O 1
ATOM 3809 O O B ARG A 1 215 ? 0.229 13.562 3.936 0.70 15.86 223 ARG A O 1
ATOM 3850 N N . VAL A 1 216 ? 2.086 13.756 2.679 1.00 15.78 224 VAL A N 1
ATOM 3851 C CA . VAL A 1 216 ? 2.606 14.885 3.443 1.00 15.81 224 VAL A CA 1
ATOM 3852 C C . VAL A 1 216 ? 1.685 16.092 3.385 1.00 15.30 224 VAL A C 1
ATOM 3853 O O . VAL A 1 216 ? 1.399 16.712 4.423 1.00 15.66 224 VAL A O 1
ATOM 3866 N N . ILE A 1 217 ? 1.200 16.433 2.197 1.00 15.11 225 ILE A N 1
ATOM 3867 C CA . ILE A 1 217 ? 0.381 17.622 2.072 1.00 14.22 225 ILE A CA 1
ATOM 3868 C C . ILE A 1 217 ? -0.948 17.423 2.795 1.00 13.17 225 ILE A C 1
ATOM 3869 O O . ILE A 1 217 ? -1.425 18.309 3.517 1.00 13.68 225 ILE A O 1
ATOM 3885 N N . LYS A 1 218 ? -1.566 16.268 2.571 1.00 13.23 226 LYS A N 1
ATOM 3886 C CA . LYS A 1 218 ? -2.842 15.961 3.193 1.00 13.68 226 LYS A CA 1
ATOM 3887 C C . LYS A 1 218 ? -2.720 16.021 4.719 1.00 12.84 226 LYS A C 1
ATOM 3888 O O . LYS A 1 218 ? -3.553 16.595 5.383 1.00 12.65 226 LYS A O 1
ATOM 3907 N N . GLN A 1 219 ? -1.670 15.431 5.271 1.00 13.68 227 GLN A N 1
ATOM 3908 C CA . GLN A 1 219 ? -1.514 15.404 6.721 1.00 14.02 227 GLN A CA 1
ATOM 3909 C C . GLN A 1 219 ? -1.318 16.812 7.249 1.00 13.57 227 GLN A C 1
ATOM 3910 O O . GLN A 1 219 ? -1.891 17.186 8.286 1.00 14.12 227 GLN A O 1
ATOM 3924 N N . TYR A 1 220 ? -0.514 17.609 6.557 1.00 14.76 228 TYR A N 1
ATOM 3925 C CA . TYR A 1 220 ? -0.351 18.992 6.940 1.00 14.80 228 TYR A CA 1
ATOM 3926 C C . TYR A 1 220 ? -1.709 19.725 6.996 1.00 13.89 228 TYR A C 1
ATOM 3927 O O . TYR A 1 220 ? -2.021 20.444 7.966 1.00 14.10 228 TYR A O 1
ATOM 3945 N N . LEU A 1 221 ? -2.501 19.570 5.936 1.00 12.58 229 LEU A N 1
ATOM 3946 C CA . LEU A 1 221 ? -3.766 20.277 5.855 1.00 12.64 229 LEU A CA 1
ATOM 3947 C C . LEU A 1 221 ? -4.731 19.841 6.959 1.00 11.49 229 LEU A C 1
ATOM 3948 O O . LEU A 1 221 ? -5.458 20.661 7.504 1.00 12.48 229 LEU A O 1
ATOM 3964 N N . LEU A 1 222 ? -4.761 18.539 7.232 1.00 11.09 230 LEU A N 1
ATOM 3965 C CA . LEU A 1 222 ? -5.689 17.989 8.213 1.00 12.17 230 LEU A CA 1
ATOM 3966 C C . LEU A 1 222 ? -5.267 18.300 9.653 1.00 12.11 230 LEU A C 1
ATOM 3967 O O . LEU A 1 222 ? -6.109 18.623 10.493 1.00 11.94 230 LEU A O 1
ATOM 3983 N N . GLU A 1 223 ? -3.976 18.199 9.941 1.00 12.10 231 GLU A N 1
ATOM 3984 C CA . GLU A 1 223 ? -3.492 18.291 11.314 1.00 13.96 231 GLU A CA 1
ATOM 3985 C C . GLU A 1 223 ? -2.949 19.667 11.680 1.00 14.65 231 GLU A C 1
ATOM 3986 O O . GLU A 1 223 ? -3.089 20.112 12.808 1.00 16.40 231 GLU A O 1
ATOM 3998 N N . GLN A 1 224 ? -2.260 20.322 10.757 1.00 15.56 232 GLN A N 1
ATOM 3999 C CA . GLN A 1 224 ? -1.725 21.649 11.034 1.00 16.45 232 GLN A CA 1
ATOM 4000 C C . GLN A 1 224 ? -2.711 22.758 10.720 1.00 17.32 232 GLN A C 1
ATOM 4001 O O . GLN A 1 224 ? -2.801 23.737 11.443 1.00 20.09 232 GLN A O 1
ATOM 4015 N N . GLN A 1 225 ? -3.449 22.616 9.626 1.00 16.53 233 GLN A N 1
ATOM 4016 C CA . GLN A 1 225 ? -4.409 23.644 9.264 1.00 16.86 233 GLN A CA 1
ATOM 4017 C C . GLN A 1 225 ? -5.846 23.291 9.615 1.00 15.85 233 GLN A C 1
ATOM 4018 O O . GLN A 1 225 ? -6.740 24.122 9.478 1.00 17.66 233 GLN A O 1
ATOM 4032 N N . GLN A 1 226 ? -6.066 22.053 10.042 1.00 14.51 234 GLN A N 1
ATOM 4033 C CA . GLN A 1 226 ? -7.362 21.622 10.547 1.00 13.95 234 GLN A CA 1
ATOM 4034 C C . GLN A 1 226 ? -8.515 21.821 9.563 1.00 13.40 234 GLN A C 1
ATOM 4035 O O . GLN A 1 226 ? -9.628 22.162 9.941 1.00 14.89 234 GLN A O 1
ATOM 4049 N N . LEU A 1 227 ? -8.256 21.534 8.299 1.00 12.40 235 LEU A N 1
ATOM 4050 C CA . LEU A 1 227 ? -9.313 21.556 7.313 1.00 11.80 235 LEU A CA 1
ATOM 4051 C C . LEU A 1 227 ? -10.137 20.285 7.443 1.00 10.86 235 LEU A C 1
ATOM 4052 O O . LEU A 1 227 ? -9.598 19.231 7.746 1.00 11.98 235 LEU A O 1
ATOM 4068 N N A PRO A 1 228 ? -11.449 20.377 7.188 0.64 10.77 236 PRO A N 1
ATOM 4069 N N B PRO A 1 228 ? -11.452 20.381 7.212 0.36 10.59 236 PRO A N 1
ATOM 4070 C CA A PRO A 1 228 ? -12.251 19.148 7.126 0.64 10.86 236 PRO A CA 1
ATOM 4071 C CA B PRO A 1 228 ? -12.208 19.134 7.287 0.36 10.61 236 PRO A CA 1
ATOM 4072 C C A PRO A 1 228 ? -11.777 18.185 6.030 0.64 10.58 236 PRO A C 1
ATOM 4073 C C B PRO A 1 228 ? -11.860 18.243 6.110 0.36 10.68 236 PRO A C 1
ATOM 4074 O O A PRO A 1 228 ? -11.379 18.637 4.942 0.64 10.41 236 PRO A O 1
ATOM 4075 O O B PRO A 1 228 ? -11.527 18.733 5.023 0.36 10.96 236 PRO A O 1
ATOM 4096 N N A LEU A 1 229 ? -11.828 16.882 6.288 0.64 11.12 237 LEU A N 1
ATOM 4097 N N B LEU A 1 229 ? -11.953 16.941 6.320 0.36 10.86 237 LEU A N 1
ATOM 4098 C CA A LEU A 1 229 ? -11.554 15.902 5.237 0.64 12.69 237 LEU A CA 1
ATOM 4099 C CA B LEU A 1 229 ? -11.556 15.985 5.306 0.36 11.46 237 LEU A CA 1
ATOM 4100 C C A LEU A 1 229 ? -12.350 16.188 3.959 0.64 11.49 237 LEU A C 1
ATOM 4101 C C B LEU A 1 229 ? -12.375 16.097 4.004 0.36 11.26 237 LEU A C 1
ATOM 4102 O O A LEU A 1 229 ? -11.826 16.062 2.851 0.64 11.94 237 LEU A O 1
ATOM 4103 O O B LEU A 1 229 ? -11.884 15.773 2.925 0.36 11.94 237 LEU A O 1
ATOM 4134 N N . SER A 1 230 ? -13.614 16.565 4.113 1.00 10.61 238 SER A N 1
ATOM 4135 C CA . SER A 1 230 ? -14.480 16.773 2.966 1.00 11.12 238 SER A CA 1
ATOM 4136 C C . SER A 1 230 ? -13.987 17.857 2.016 1.00 10.99 238 SER A C 1
ATOM 4137 O O . SER A 1 230 ? -14.408 17.901 0.877 1.00 13.62 238 SER A O 1
ATOM 4146 N N A SER A 1 231 ? -13.103 18.727 2.487 0.55 10.25 239 SER A N 1
ATOM 4147 N N B SER A 1 231 ? -13.093 18.714 2.488 0.45 10.47 239 SER A N 1
ATOM 4148 C CA A SER A 1 231 ? -12.593 19.833 1.679 0.55 9.92 239 SER A CA 1
ATOM 4149 C CA B SER A 1 231 ? -12.587 19.826 1.688 0.45 10.22 239 SER A CA 1
ATOM 4150 C C A SER A 1 231 ? -11.385 19.467 0.825 0.55 10.25 239 SER A C 1
ATOM 4151 C C B SER A 1 231 ? -11.449 19.430 0.758 0.45 9.80 239 SER A C 1
ATOM 4152 O O A SER A 1 231 ? -10.885 20.304 0.064 0.55 10.88 239 SER A O 1
ATOM 4153 O O B SER A 1 231 ? -11.068 20.206 -0.122 0.45 9.58 239 SER A O 1
ATOM 4168 N N . ILE A 1 232 ? -10.901 18.236 0.968 1.00 9.80 240 ILE A N 1
ATOM 4169 C CA . ILE A 1 232 ? -9.709 17.791 0.258 1.00 10.40 240 ILE A CA 1
ATOM 4170 C C . ILE A 1 232 ? -10.052 16.713 -0.769 1.00 10.70 240 ILE A C 1
ATOM 4171 O O . ILE A 1 232 ? -10.715 15.731 -0.460 1.00 12.46 240 ILE A O 1
ATOM 4188 N N . SER A 1 233 ? -9.604 16.935 -1.994 1.00 9.47 241 SER A N 1
ATOM 4189 C CA A SER A 1 233 ? -9.689 15.948 -3.046 0.62 10.24 241 SER A CA 1
ATOM 4190 C CA B SER A 1 233 ? -9.702 15.943 -3.047 0.38 9.97 241 SER A CA 1
ATOM 4191 C C . SER A 1 233 ? -8.275 15.586 -3.450 1.00 10.51 241 SER A C 1
ATOM 4192 O O . SER A 1 233 ? -7.640 16.309 -4.226 1.00 12.88 241 SER A O 1
ATOM 4207 N N . ALA A 1 234 ? -7.781 14.477 -2.903 1.00 11.23 242 ALA A N 1
ATOM 4208 C CA . ALA A 1 234 ? -6.390 14.069 -3.049 1.00 13.03 242 ALA A CA 1
ATOM 4209 C C . ALA A 1 234 ? -6.286 12.733 -3.754 1.00 13.87 242 ALA A C 1
ATOM 4210 O O . ALA A 1 234 ? -6.946 11.769 -3.366 1.00 16.71 242 ALA A O 1
ATOM 4217 N N . THR A 1 235 ? -5.429 12.683 -4.771 1.00 12.84 243 THR A N 1
ATOM 4218 C CA . THR A 1 235 ? -5.183 11.484 -5.555 1.00 13.40 243 THR A CA 1
ATOM 4219 C C . THR A 1 235 ? -3.68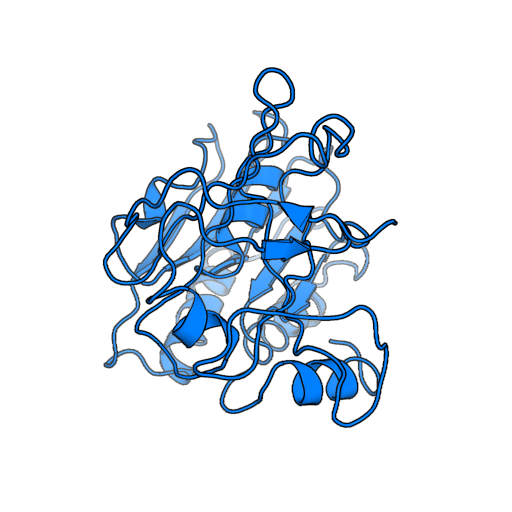5 11.339 -5.768 1.00 12.01 243 THR A C 1
ATOM 4220 O O . THR A 1 235 ? -3.020 12.288 -6.201 1.00 11.54 243 THR A O 1
ATOM 4231 N N . GLY A 1 236 ? -3.159 10.163 -5.459 1.00 13.99 244 GLY A N 1
ATOM 4232 C CA . GLY A 1 236 ? -1.795 9.850 -5.842 1.00 13.25 244 GLY A CA 1
ATOM 4233 C C . GLY A 1 236 ? -1.790 9.445 -7.311 1.00 13.80 244 GLY A C 1
ATOM 4234 O O . GLY A 1 236 ? -2.309 8.389 -7.670 1.00 13.27 244 GLY A O 1
ATOM 4238 N N . TYR A 1 237 ? -1.220 10.285 -8.166 1.00 12.49 245 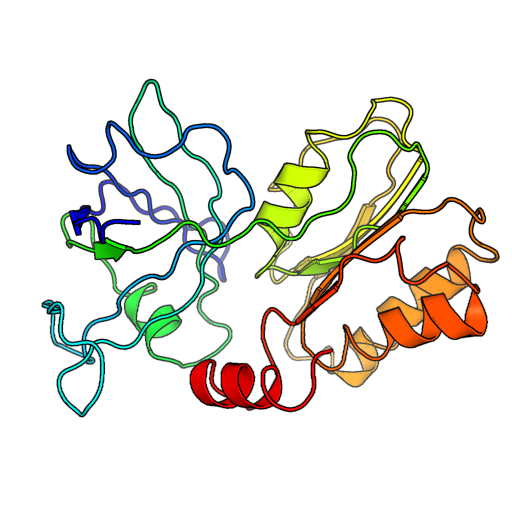TYR A N 1
ATOM 4239 C CA . TYR A 1 237 ? -1.200 10.005 -9.609 1.00 11.89 245 TYR A CA 1
ATOM 4240 C C . TYR A 1 237 ? -0.160 8.946 -9.979 1.00 12.38 245 TYR A C 1
ATOM 4241 O O . TYR A 1 237 ? -0.304 8.259 -10.993 1.00 13.64 245 TYR A O 1
ATOM 4259 N N . TRP A 1 238 ? 0.901 8.853 -9.182 1.00 13.64 246 TRP A N 1
ATOM 4260 C CA . TRP A 1 238 ? 2.002 7.923 -9.418 1.00 14.15 246 TRP A CA 1
ATOM 4261 C C . TRP A 1 238 ? 2.784 7.807 -8.106 1.00 15.46 246 TRP A C 1
ATOM 4262 O O . TRP A 1 238 ? 2.529 8.556 -7.161 1.00 15.61 246 TRP A O 1
ATOM 4283 N N . LYS A 1 239 ? 3.716 6.859 -8.056 1.00 16.83 247 LYS A N 1
ATOM 4284 C CA . LYS A 1 239 ? 4.498 6.625 -6.845 1.00 17.96 247 LYS A CA 1
ATOM 4285 C C . LYS A 1 239 ? 5.899 6.188 -7.230 1.00 19.22 247 LYS A C 1
ATOM 4286 O O . LYS A 1 239 ? 6.071 5.326 -8.081 1.00 19.85 247 LYS A O 1
ATOM 4305 N N . ARG A 1 240 ? 6.892 6.824 -6.618 1.00 19.90 248 ARG A N 1
ATOM 4306 C CA . ARG A 1 240 ? 8.278 6.557 -6.972 1.00 21.05 248 ARG A CA 1
ATOM 4307 C C . ARG A 1 240 ? 8.603 5.080 -6.812 1.00 21.91 248 ARG A C 1
ATOM 4308 O O . ARG A 1 240 ? 8.150 4.425 -5.869 1.00 22.34 248 ARG A O 1
ATOM 4329 N N . ASN A 1 241 ? 9.352 4.567 -7.782 1.00 21.85 249 ASN A N 1
ATOM 4330 C CA . ASN A 1 241 ? 9.879 3.196 -7.746 1.00 24.30 249 ASN A CA 1
ATOM 4331 C C . ASN A 1 241 ? 8.792 2.133 -7.656 1.00 23.83 249 ASN A C 1
ATOM 4332 O O . ASN A 1 241 ? 9.010 1.056 -7.097 1.00 25.31 249 ASN A O 1
ATOM 4343 N N . THR A 1 242 ? 7.621 2.447 -8.216 1.00 23.52 250 THR A N 1
ATOM 4344 C CA . THR A 1 242 ? 6.478 1.556 -8.159 1.00 22.06 250 THR A CA 1
ATOM 4345 C C . THR A 1 242 ? 5.671 1.640 -9.460 1.00 22.83 250 THR A C 1
ATOM 4346 O O . THR A 1 242 ? 5.273 2.732 -9.878 1.00 22.50 250 THR A O 1
ATOM 4357 N N . ASP A 1 243 ? 5.394 0.508 -10.098 1.00 22.56 251 ASP A N 1
ATOM 4358 C CA . ASP A 1 243 ? 4.576 0.519 -11.323 1.00 22.21 251 ASP A CA 1
ATOM 4359 C C . ASP A 1 243 ? 3.093 0.726 -11.004 1.00 20.06 251 ASP A C 1
ATOM 4360 O O . ASP A 1 243 ? 2.648 0.498 -9.878 1.00 20.93 251 ASP A O 1
ATOM 4369 N N . ALA A 1 244 ? 2.328 1.132 -12.024 1.00 18.18 252 ALA A N 1
ATOM 4370 C CA . ALA A 1 244 ? 0.919 1.490 -11.836 1.00 17.61 252 ALA A CA 1
ATOM 4371 C C . ALA A 1 244 ? 0.050 0.355 -11.305 1.00 18.18 252 ALA A C 1
ATOM 4372 O O . ALA A 1 244 ? -0.872 0.593 -10.531 1.00 18.36 252 ALA A O 1
ATOM 4379 N N . ASP A 1 245 ? 0.318 -0.877 -11.716 1.00 20.25 253 ASP A N 1
ATOM 4380 C CA . ASP A 1 245 ? -0.502 -1.973 -11.231 1.00 23.04 253 ASP A CA 1
ATOM 4381 C C . ASP A 1 245 ? -0.241 -2.252 -9.741 1.00 22.30 253 ASP A C 1
ATOM 4382 O O . ASP A 1 245 ? -1.183 -2.388 -8.961 1.00 23.20 253 ASP A O 1
ATOM 4391 N N . THR A 1 246 ? 1.034 -2.293 -9.359 1.00 23.56 254 THR A N 1
ATOM 4392 C CA . THR A 1 246 ? 1.431 -2.453 -7.956 1.00 23.66 254 THR A CA 1
ATOM 4393 C C . THR A 1 246 ? 0.829 -1.320 -7.120 1.00 22.35 254 THR A C 1
ATOM 4394 O O . THR A 1 246 ? 0.240 -1.540 -6.055 1.00 22.92 254 THR A O 1
ATOM 4405 N N . PHE A 1 247 ? 0.956 -0.101 -7.630 1.00 20.65 255 PHE A N 1
ATOM 4406 C CA . PHE A 1 247 ? 0.477 1.078 -6.921 1.00 19.04 255 PHE A CA 1
ATOM 4407 C C . PHE A 1 247 ? -1.041 1.042 -6.746 1.00 18.01 255 PHE A C 1
ATOM 4408 O O . PHE A 1 247 ? -1.553 1.338 -5.672 1.00 17.82 255 PHE A O 1
ATOM 4425 N N . GLY A 1 248 ? -1.743 0.624 -7.791 1.00 18.52 256 GLY A N 1
ATOM 4426 C CA . GLY A 1 248 ? -3.187 0.515 -7.739 1.00 19.48 256 GLY A CA 1
ATOM 4427 C C . GLY A 1 248 ? -3.623 -0.432 -6.638 1.00 19.88 256 GLY A C 1
ATOM 4428 O O . GLY A 1 248 ? -4.545 -0.145 -5.884 1.00 20.49 256 GLY A O 1
ATOM 4432 N N . LYS A 1 249 ? -2.943 -1.565 -6.513 1.00 20.93 257 LYS A N 1
ATOM 4433 C CA . LYS A 1 249 ? -3.315 -2.539 -5.496 1.00 21.57 257 LYS A CA 1
ATOM 4434 C C . LYS A 1 249 ? -2.966 -2.045 -4.103 1.00 19.39 257 LYS A C 1
ATOM 4435 O O . LYS A 1 249 ? -3.689 -2.335 -3.153 1.00 19.51 257 LYS A O 1
ATOM 4454 N N . GLN A 1 250 ? -1.883 -1.281 -3.985 1.00 19.25 258 GLN A N 1
ATOM 4455 C CA . GLN A 1 250 ? -1.539 -0.657 -2.709 1.00 18.48 258 GLN A CA 1
ATOM 4456 C C . GLN A 1 250 ? -2.663 0.273 -2.254 1.00 18.01 258 GLN A C 1
ATOM 4457 O O . GLN A 1 250 ? -3.053 0.278 -1.085 1.00 17.72 258 GLN A O 1
ATOM 4471 N N . LYS A 1 251 ? -3.170 1.073 -3.189 1.00 18.07 259 LYS A N 1
ATOM 4472 C CA . LYS A 1 251 ? -4.223 2.039 -2.893 1.00 18.26 259 LYS A CA 1
ATOM 4473 C C . LYS A 1 251 ? -5.540 1.349 -2.561 1.00 21.95 259 LYS A C 1
ATOM 4474 O O . LYS A 1 251 ? -6.346 1.873 -1.792 1.00 21.90 259 LYS A O 1
ATOM 4493 N N A GLN A 1 252 ? -5.749 0.176 -3.150 0.45 23.59 260 GLN A N 1
ATOM 4494 N N B GLN A 1 252 ? -5.770 0.170 -3.126 0.55 23.71 260 GLN A N 1
ATOM 4495 C CA A GLN A 1 252 ? -6.921 -0.635 -2.854 0.45 25.76 260 GLN A CA 1
ATOM 4496 C CA B GLN A 1 252 ? -6.960 -0.590 -2.764 0.55 25.97 260 GLN A CA 1
ATOM 4497 C C A GLN A 1 252 ? -6.867 -1.148 -1.416 0.45 27.41 260 GLN A C 1
ATOM 4498 C C B GLN A 1 252 ? -6.848 -1.079 -1.319 0.55 27.12 260 GLN A C 1
ATOM 4499 O O A GLN A 1 252 ? -7.891 -1.207 -0.736 0.45 27.73 260 GLN A O 1
ATOM 4500 O O B GLN A 1 252 ? -7.824 -1.042 -0.569 0.55 27.42 260 GLN A O 1
ATOM 4527 N N A MET A 1 253 ? -5.671 -1.512 -0.957 0.45 29.00 261 MET A N 1
ATOM 4528 N N B MET A 1 253 ? -5.656 -1.528 -0.933 0.55 28.36 261 MET A N 1
ATOM 4529 C CA A MET A 1 253 ? -5.483 -1.980 0.417 0.45 31.10 261 MET A CA 1
ATOM 4530 C CA B MET A 1 253 ? -5.411 -2.007 0.429 0.55 30.34 261 MET A CA 1
ATOM 4531 C C A MET A 1 253 ? -5.572 -0.842 1.420 0.45 30.87 261 MET A C 1
ATOM 4532 C C B MET A 1 253 ? -5.488 -0.882 1.453 0.55 30.32 261 MET A C 1
ATOM 4533 O O A MET A 1 253 ? -6.238 -0.955 2.451 0.45 31.57 261 MET A O 1
ATOM 4534 O O B MET A 1 253 ? -6.061 -1.047 2.530 0.55 30.78 261 MET A O 1
ATOM 4561 N N . GLN A 1 254 ? -4.870 0.246 1.116 1.00 29.69 262 GLN A N 1
ATOM 4562 C CA . GLN A 1 254 ? -4.769 1.388 2.010 1.00 31.27 262 GLN A CA 1
ATOM 4563 C C . GLN A 1 254 ? -4.909 2.652 1.176 1.00 27.70 262 GLN A C 1
ATOM 4564 O O . GLN A 1 254 ? -3.934 3.120 0.589 1.00 24.21 262 GLN A O 1
ATOM 4578 N N . PRO A 1 255 ? -6.131 3.197 1.097 1.00 28.14 263 PRO A N 1
ATOM 4579 C CA . PRO A 1 255 ? -6.331 4.447 0.358 1.00 29.45 263 PRO A CA 1
ATOM 4580 C C . PRO A 1 255 ? -5.472 5.583 0.903 1.00 31.37 263 PRO A C 1
ATOM 4581 O O . PRO A 1 255 ? -5.206 5.635 2.105 1.00 32.09 263 PRO A O 1
ATOM 4592 N N . LEU A 1 256 ? -5.044 6.486 0.028 1.00 32.58 264 LEU A N 1
ATOM 4593 C CA . LEU A 1 256 ? -4.352 7.686 0.473 1.00 34.89 264 LEU A CA 1
ATOM 4594 C C . LEU A 1 256 ? -5.356 8.658 1.082 1.00 37.53 264 LEU A C 1
ATOM 4595 O O . LEU A 1 256 ? -4.980 9.547 1.843 1.00 38.06 264 LEU A O 1
#

Radius of gyration: 18.32 Å; Cα contacts (8 Å, |Δi|>4): 573; chains: 1; bounding box: 40×50×49 Å

Sequence (256 aa):
SPTRRLTYYISDIIEEISPYLRRLLVLSSGEEQLANFPADQQQGAYVKKVLIPQQPGETTVNMTLTGPNAAIKKRSYTIRREFDDPVRRGQLLSSLDFVINKHTGPATDWAKKLANNVGDTVAIAGPGPLLKMMNRFDFNDYLLLFGDSTSINAVDALIKKRLPATAKGHIIMLVNSHHQEQALLLSQHPLLKKTHWLVLNDSITAEQQIDDWLLDKLELFGDLPAVTQVFVGLEATQVRRVIKQYLLEQQQLPPLLSSSISSATGYWKRNTDADTFGKQKQQMMQPL